Protein AF-A0A8H6LFY2-F1 (afdb_monomer)

Solvent-accessible surface area (backbone atoms only — not comparable to full-atom values): 16048 Å² total; per-residue (Å²): 120,68,64,65,55,50,52,50,51,52,50,51,49,51,50,53,51,51,50,48,70,75,49,69,79,68,88,45,98,42,80,55,72,47,61,61,49,59,48,49,43,55,50,27,55,77,67,70,49,54,71,64,60,33,50,53,53,33,57,75,71,44,78,72,51,76,32,44,60,82,77,53,44,46,66,46,28,55,54,36,48,53,33,46,51,55,41,50,56,47,62,64,40,67,70,77,55,36,52,65,42,52,73,79,35,45,68,59,42,44,51,53,53,58,73,48,41,51,37,58,38,26,37,51,39,18,53,39,28,50,50,47,43,52,48,62,73,71,56,76,60,76,94,50,41,70,56,36,54,49,22,41,28,52,42,23,52,44,43,42,52,46,21,53,55,61,65,65,52,80,79,81,56,96,74,45,69,66,52,54,45,54,49,47,40,26,54,53,36,46,72,29,38,48,79,44,78,61,84,97,46,79,38,45,44,48,42,38,65,59,40,19,51,40,30,40,51,45,16,52,52,46,52,53,49,51,51,52,47,51,56,54,50,53,54,51,51,52,55,50,51,51,50,51,51,52,53,51,62,70,63,61,74,73,80,82,78,80,76,86,74,83,91,77,82,86,80,80,87,80,82,81,77,88,78,87,74,84,86,90,84,132

pLDDT: mean 73.64, std 17.83, range [37.06, 95.44]

Organism: NCBI:txid100902

Secondary structure (DSSP, 8-state):
-HHHHHHHHHHHHHHHHHHHHHSPPP--S-EEE-THHHHHHHHHHHTT--HHHHHHHHHHT-S--EEE----HHHHHHHHHHHHHHHHHHHT-GGGG-HHHHHH-HHHHHHHHHHTTHHHHHHHHHHHHHHHHHHHHH---HHHHHHHHHHHHHHHHHHHHHHHHHHHS--S-S--HHHHHHHHHHHHHHHTEEEEEETTEEEEEE-HHHHHHHHHHHHHHHHHHHHHHHHHHHHHHHHHHHHHHHHHHHHS--------PPP-PPPPPPPPPTT-------

Mean predicted aligned error: 16.41 Å

Nearest PDB structures (foldseek):
  6iv1-assembly1_B  TM=2.411E-01  e=4.848E+00  Klebsiella pneumoniae IS53

Foldseek 3Di:
DVVVVVVVVVVVVVLVVVCCVLDPDDADDDWDWDCVLVVLLVVCVVVVHDPVVNVVVSVVVPDTDGDRDPDALQSLLVVLLVLLVLLLVLLLPVLQLPPVCCVPPLVVNLVSLVVSCNLVSLLSNLSSLVVLVVNVVVDDDPVCVVVRQVSQQSSQVSLLVSLVSLCPRDRPDDDDPLNVLSNVLSVQSPVQWDWDDDDPDIRTGGPSPSNSVSSNVSSVSSVVSSVVSVVVVVVVVVVVVVVVVVVVVVVPDDDPDPDDDDDDDDDDDDDDDDPPDDDDDD

Sequence (282 aa):
MALDTQSKVCLDIAVDHRIRLLFKPVSANSTEHSNHVSRIKSRGLSLKRSYHEIGVTAKLAGPEISRNSTKYLPDYQVLYSDALLNLLQASAEPMLFDSRLVEKSPGVFYETLLSSCLSAKCNDASLILRQMSRLQRRGWPDSVAWKNEAAIRDAAVSTLQFAENVLRIPEKSNDAQLVKAIRHCARSCQEHVVTGRSGRRPEYELDLRGTRDEFLKLATKIEALLLDFLLRNEKKALRQEDLLSSMMGKMNLGPAAVSKTPVSPLPAPAEKPRWWRRGRRS

Structure (mmCIF, N/CA/C/O backbone):
data_AF-A0A8H6LFY2-F1
#
_entry.id   AF-A0A8H6LFY2-F1
#
loop_
_atom_site.group_PDB
_atom_site.id
_atom_site.type_symbol
_atom_site.label_atom_id
_atom_site.label_alt_id
_atom_site.label_comp_id
_atom_site.label_asym_id
_atom_site.label_entity_id
_atom_site.label_seq_id
_atom_site.pdbx_PDB_ins_code
_atom_site.Cartn_x
_atom_site.Cartn_y
_atom_site.Cartn_z
_atom_site.occupancy
_atom_site.B_iso_or_equiv
_atom_site.auth_seq_id
_atom_site.auth_comp_id
_atom_site.auth_asym_id
_atom_site.auth_atom_id
_atom_site.pdbx_PDB_model_num
ATOM 1 N N . MET A 1 1 ? -3.055 -29.630 -9.056 1.00 44.22 1 MET A N 1
ATOM 2 C CA . MET A 1 1 ? -2.137 -28.596 -9.596 1.00 44.22 1 MET A CA 1
ATOM 3 C C . MET A 1 1 ? -2.804 -27.557 -10.515 1.00 44.22 1 MET A C 1
ATOM 5 O O . MET A 1 1 ? -2.318 -26.436 -10.552 1.00 44.22 1 MET A O 1
ATOM 9 N N . ALA A 1 2 ? -3.913 -27.857 -11.212 1.00 41.78 2 ALA A N 1
ATOM 10 C CA . ALA A 1 2 ? -4.588 -26.897 -12.108 1.00 41.78 2 ALA A CA 1
ATOM 11 C C . ALA A 1 2 ? -5.421 -25.797 -11.402 1.00 41.78 2 ALA A C 1
ATOM 13 O O . ALA A 1 2 ? -5.533 -24.687 -11.915 1.00 41.78 2 ALA A O 1
ATOM 14 N N . LEU A 1 3 ? -5.977 -26.085 -10.216 1.00 41.19 3 LEU A N 1
ATOM 15 C CA . LEU A 1 3 ? -6.763 -25.121 -9.430 1.00 41.19 3 LEU A CA 1
ATOM 16 C C . LEU A 1 3 ? -5.922 -23.919 -8.983 1.00 41.19 3 LEU A C 1
ATOM 18 O O . LEU A 1 3 ? -6.339 -22.784 -9.157 1.00 41.19 3 LEU A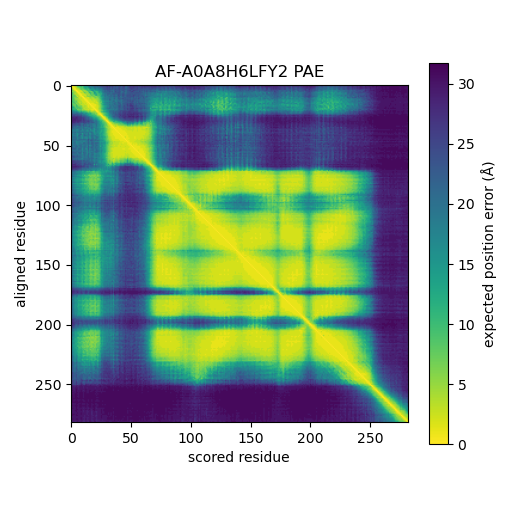 O 1
ATOM 22 N N . ASP A 1 4 ? -4.702 -24.159 -8.504 1.00 50.50 4 ASP A N 1
ATOM 23 C CA . ASP A 1 4 ? -3.811 -23.109 -7.995 1.00 50.50 4 ASP A CA 1
ATOM 24 C C . ASP A 1 4 ? -3.342 -22.143 -9.102 1.00 50.50 4 ASP A C 1
ATOM 26 O O . ASP A 1 4 ? -3.265 -20.926 -8.929 1.00 50.50 4 ASP A O 1
ATOM 30 N N . THR A 1 5 ? -3.132 -22.671 -10.312 1.00 49.34 5 THR A N 1
ATOM 31 C CA . THR A 1 5 ? -2.809 -21.858 -11.493 1.00 49.34 5 THR A CA 1
ATOM 32 C C . THR A 1 5 ? -4.003 -21.031 -11.961 1.00 49.34 5 THR A C 1
ATOM 34 O O . THR A 1 5 ? -3.824 -19.881 -12.357 1.00 49.34 5 THR A O 1
ATOM 37 N N . GLN A 1 6 ? -5.218 -21.577 -11.895 1.00 40.66 6 GLN A N 1
ATOM 38 C CA . GLN A 1 6 ? -6.436 -20.856 -12.261 1.00 40.66 6 GLN A CA 1
ATOM 39 C C . GLN A 1 6 ? -6.748 -19.729 -11.266 1.00 40.66 6 GLN A C 1
ATOM 41 O O . GLN A 1 6 ? -7.003 -18.604 -11.694 1.00 40.66 6 GLN A O 1
ATOM 46 N N . SER A 1 7 ? -6.612 -19.986 -9.962 1.00 47.19 7 SER A N 1
ATOM 47 C CA . SER A 1 7 ? -6.740 -18.979 -8.899 1.00 47.19 7 SER A CA 1
ATOM 48 C C . SER A 1 7 ? -5.753 -17.829 -9.082 1.00 47.19 7 SER A C 1
ATOM 50 O O . SER A 1 7 ? -6.128 -16.659 -9.010 1.00 47.19 7 SER A O 1
ATOM 52 N N . LYS A 1 8 ? -4.493 -18.153 -9.394 1.00 49.31 8 LYS A N 1
ATOM 53 C CA . LYS A 1 8 ? -3.437 -17.163 -9.628 1.00 49.31 8 LYS A CA 1
ATOM 54 C C . LYS A 1 8 ? -3.707 -16.301 -10.861 1.00 49.31 8 LYS A C 1
ATOM 56 O O . LYS A 1 8 ? -3.536 -15.088 -10.800 1.00 49.31 8 LYS A O 1
ATOM 61 N N . VAL A 1 9 ? -4.192 -16.903 -11.949 1.00 47.22 9 VAL A N 1
ATOM 62 C CA . VAL A 1 9 ? -4.580 -16.177 -13.170 1.00 47.22 9 VAL A CA 1
ATOM 63 C C . VAL A 1 9 ? -5.769 -15.250 -12.909 1.00 47.22 9 VAL A C 1
ATOM 65 O O . VAL A 1 9 ? -5.738 -14.101 -13.340 1.00 47.22 9 VAL A O 1
ATOM 68 N N . CYS A 1 10 ? -6.790 -15.699 -12.176 1.00 41.56 10 CYS A N 1
ATOM 69 C CA . CYS A 1 10 ? -7.930 -14.857 -11.804 1.00 41.56 10 CYS A CA 1
ATOM 70 C C . CYS A 1 10 ? -7.516 -13.689 -10.897 1.00 41.56 10 CYS A C 1
ATOM 72 O O . CYS A 1 10 ? -7.969 -12.564 -11.107 1.00 41.56 10 CYS A O 1
ATOM 74 N N . LEU A 1 11 ? -6.612 -13.930 -9.942 1.00 49.94 11 LEU A N 1
ATOM 75 C CA . LEU A 1 11 ? -6.050 -12.889 -9.082 1.00 49.94 11 LEU A CA 1
ATOM 76 C C . LEU A 1 11 ? -5.248 -11.868 -9.897 1.00 49.94 11 LEU A C 1
ATOM 78 O O . LEU A 1 11 ? -5.421 -10.668 -9.710 1.00 49.94 11 LEU A O 1
ATOM 82 N N . ASP A 1 12 ? -4.411 -12.323 -10.831 1.00 48.44 12 ASP A N 1
ATOM 83 C CA . ASP A 1 12 ? -3.652 -11.444 -11.724 1.00 48.44 12 ASP A CA 1
ATOM 84 C C . ASP A 1 12 ? -4.573 -10.609 -12.631 1.00 48.44 12 ASP A C 1
ATOM 86 O O . ASP A 1 12 ? -4.293 -9.433 -12.857 1.00 48.44 12 ASP A O 1
ATOM 90 N N . ILE A 1 13 ? -5.695 -11.168 -13.101 1.00 48.28 13 ILE A N 1
ATOM 91 C CA . ILE A 1 13 ? -6.707 -10.438 -13.884 1.00 48.28 13 ILE A CA 1
ATOM 92 C C . ILE A 1 13 ? -7.419 -9.387 -13.024 1.00 48.28 13 ILE A C 1
ATOM 94 O O . ILE A 1 13 ? -7.573 -8.248 -13.465 1.00 48.28 13 ILE A O 1
ATOM 98 N N . ALA A 1 14 ? -7.839 -9.740 -11.805 1.00 50.25 14 ALA A N 1
ATOM 99 C CA . ALA A 1 14 ? -8.485 -8.809 -10.877 1.00 50.25 14 ALA A CA 1
ATOM 100 C C . ALA A 1 14 ? -7.540 -7.662 -10.488 1.00 50.25 14 ALA A C 1
ATOM 102 O O . ALA A 1 14 ? -7.933 -6.494 -10.476 1.00 50.25 14 ALA A O 1
ATOM 103 N N . VAL A 1 15 ? -6.270 -7.992 -10.256 1.00 58.69 15 VAL A N 1
ATOM 104 C CA . VAL A 1 15 ? -5.178 -7.041 -10.041 1.00 58.69 15 VAL A CA 1
ATOM 105 C C . VAL A 1 15 ? -5.014 -6.122 -11.249 1.00 58.69 15 VAL A C 1
ATOM 107 O O . VAL A 1 15 ? -5.021 -4.907 -11.085 1.00 58.69 15 VAL A O 1
ATOM 110 N N . ASP A 1 16 ? -4.933 -6.664 -12.464 1.00 55.62 16 ASP A N 1
ATOM 111 C CA . ASP A 1 16 ? -4.807 -5.864 -13.684 1.00 55.62 16 ASP A CA 1
ATOM 112 C C . ASP A 1 16 ? -6.022 -4.947 -13.902 1.00 55.62 16 ASP A C 1
ATOM 114 O O . ASP A 1 16 ? -5.857 -3.803 -14.327 1.00 55.62 16 ASP A O 1
ATOM 118 N N . HIS A 1 17 ? -7.239 -5.407 -13.598 1.00 56.94 17 HIS A N 1
ATOM 119 C CA . HIS A 1 17 ? -8.448 -4.581 -13.657 1.00 56.94 17 HIS A CA 1
ATOM 120 C C . HIS A 1 17 ? -8.423 -3.450 -12.633 1.00 56.94 17 HIS A C 1
ATOM 122 O O . HIS A 1 17 ? -8.703 -2.306 -12.987 1.00 56.94 17 HIS A O 1
ATOM 128 N N . ARG A 1 18 ? -8.046 -3.739 -11.385 1.00 62.97 18 ARG A N 1
ATOM 129 C CA . ARG A 1 18 ? -7.956 -2.718 -10.337 1.00 62.97 18 ARG A CA 1
ATOM 130 C C . ARG A 1 18 ? -6.878 -1.686 -10.649 1.00 62.97 18 ARG A C 1
ATOM 132 O O . ARG A 1 18 ? -7.120 -0.498 -10.512 1.00 62.97 18 ARG A O 1
ATOM 139 N N . ILE A 1 19 ? -5.746 -2.116 -11.189 1.00 61.72 19 ILE A N 1
ATOM 140 C CA . ILE A 1 19 ? -4.679 -1.237 -11.684 1.00 61.72 19 ILE A CA 1
ATOM 141 C C . ILE A 1 19 ? -5.183 -0.353 -12.829 1.00 61.72 19 ILE A C 1
ATOM 143 O O . ILE A 1 19 ? -4.894 0.836 -12.857 1.00 61.72 19 ILE A O 1
ATOM 147 N N . ARG A 1 20 ? -5.993 -0.876 -13.754 1.00 58.72 20 ARG A N 1
ATOM 148 C CA . ARG A 1 20 ? -6.608 -0.048 -14.808 1.00 58.72 20 ARG A CA 1
ATOM 149 C C . ARG A 1 20 ? -7.608 0.971 -14.261 1.00 58.72 20 ARG A C 1
ATOM 151 O O . ARG A 1 20 ? -7.685 2.067 -14.805 1.00 58.72 20 ARG A O 1
ATOM 158 N N . LEU A 1 21 ? -8.362 0.615 -13.220 1.00 60.22 21 LEU A N 1
ATOM 159 C CA . LEU A 1 21 ? -9.293 1.530 -12.552 1.00 60.22 21 LEU A CA 1
ATOM 160 C C . LEU A 1 21 ? -8.555 2.631 -11.781 1.00 60.22 21 LEU A C 1
ATOM 162 O O . LEU A 1 21 ? -8.951 3.790 -11.857 1.00 60.22 21 LEU A O 1
ATOM 166 N N . LEU A 1 22 ? -7.471 2.275 -11.089 1.00 58.72 22 LEU A N 1
ATOM 167 C CA . LEU A 1 22 ? -6.631 3.216 -10.347 1.00 58.72 22 LEU A CA 1
ATOM 168 C C . LEU A 1 22 ? -5.834 4.135 -11.282 1.00 58.72 22 LEU A C 1
ATOM 170 O O . LEU A 1 22 ? -5.635 5.305 -10.975 1.00 58.72 22 LEU A O 1
ATOM 174 N N . PHE A 1 23 ? -5.401 3.633 -12.441 1.00 60.34 23 PHE A N 1
ATOM 175 C CA . PHE A 1 23 ? -4.481 4.341 -13.330 1.00 60.34 23 PHE A CA 1
ATOM 176 C C . PHE A 1 23 ? -5.104 4.549 -14.709 1.00 60.34 23 PHE A C 1
ATOM 178 O O . PHE A 1 23 ? -4.772 3.833 -15.665 1.00 60.34 23 PHE A O 1
ATOM 185 N N . LYS A 1 24 ? -5.975 5.563 -14.827 1.00 49.75 24 LYS A N 1
ATOM 186 C CA . LYS A 1 24 ? -6.483 6.032 -16.128 1.00 49.75 24 LYS A CA 1
ATOM 187 C C . LYS A 1 24 ? -5.304 6.226 -17.103 1.00 49.75 24 LYS A C 1
ATOM 189 O O . LYS A 1 24 ? -4.264 6.752 -16.703 1.00 49.75 24 LYS A O 1
ATOM 194 N N . PRO A 1 25 ? -5.397 5.754 -18.356 1.00 43.03 25 PRO A N 1
ATOM 195 C CA . PRO A 1 25 ? -4.330 5.955 -19.327 1.00 43.03 25 PRO A CA 1
ATOM 196 C C . PRO A 1 25 ? -4.231 7.442 -19.685 1.00 43.03 25 PRO A C 1
ATOM 198 O O . PRO A 1 25 ? -5.212 8.041 -20.118 1.00 43.03 25 PRO A O 1
ATOM 201 N N . VAL A 1 26 ? -3.045 8.026 -19.509 1.00 42.22 26 VAL A N 1
ATOM 202 C CA . VAL A 1 26 ? -2.693 9.316 -20.113 1.00 42.22 26 VAL A CA 1
ATOM 203 C C . VAL A 1 26 ? -2.317 9.039 -21.567 1.00 42.22 26 VAL A C 1
ATOM 205 O O . VAL A 1 26 ? -1.529 8.138 -21.854 1.00 42.22 26 VAL A O 1
ATOM 208 N N . SER A 1 27 ? -2.935 9.765 -22.493 1.00 37.97 27 SER A N 1
ATOM 209 C CA . SER A 1 27 ? -2.756 9.589 -23.932 1.00 37.97 27 SER A CA 1
ATOM 210 C C . SER A 1 27 ? -1.353 10.016 -24.374 1.00 37.97 27 SER A C 1
ATOM 212 O O . SER A 1 27 ? -1.076 11.210 -24.463 1.00 37.97 27 SER A O 1
ATOM 214 N N . ALA A 1 28 ? -0.488 9.055 -24.701 1.00 43.81 28 ALA A N 1
ATOM 215 C CA . ALA A 1 28 ? 0.748 9.304 -25.442 1.00 43.81 28 ALA A CA 1
ATOM 216 C C . ALA A 1 28 ? 0.952 8.248 -26.543 1.00 43.81 28 ALA A C 1
ATOM 218 O O . ALA A 1 28 ? 0.680 7.061 -26.355 1.00 43.81 28 ALA A O 1
ATOM 219 N N . ASN A 1 29 ? 1.386 8.730 -27.708 1.00 40.06 29 ASN A N 1
ATOM 220 C CA . ASN A 1 29 ? 1.287 8.108 -29.031 1.00 40.06 29 ASN A CA 1
ATOM 221 C C . ASN A 1 29 ? 2.264 6.936 -29.267 1.00 40.06 29 ASN A C 1
ATOM 223 O O . ASN A 1 29 ? 3.227 7.074 -30.017 1.00 40.06 29 ASN A O 1
ATOM 227 N N . SER A 1 30 ? 2.012 5.766 -28.679 1.00 46.56 30 SER A N 1
ATOM 228 C CA . SER A 1 30 ? 2.572 4.501 -29.182 1.00 46.56 30 SER A CA 1
ATOM 229 C C . SER A 1 30 ? 1.569 3.362 -28.997 1.00 46.56 30 SER A C 1
ATOM 231 O O . SER A 1 30 ? 1.030 3.148 -27.909 1.00 46.56 30 SER A O 1
ATOM 233 N N . THR A 1 31 ? 1.271 2.674 -30.098 1.00 43.19 31 THR A N 1
ATOM 234 C CA . THR A 1 31 ? 0.142 1.750 -30.227 1.00 43.19 31 THR A CA 1
ATOM 235 C C . THR A 1 31 ? 0.617 0.300 -30.081 1.00 43.19 31 THR A C 1
ATOM 237 O O . THR A 1 31 ? 1.095 -0.287 -31.045 1.00 43.19 31 THR A O 1
ATOM 240 N N . GLU A 1 32 ? 0.497 -0.306 -28.894 1.00 43.38 32 GLU A N 1
ATOM 241 C CA . GLU A 1 32 ? 0.608 -1.773 -28.738 1.00 43.38 32 GLU A CA 1
ATOM 242 C C . GLU A 1 32 ? -0.804 -2.377 -28.611 1.00 43.38 32 GLU A C 1
ATOM 244 O O . GLU A 1 32 ? -1.613 -1.966 -27.771 1.00 43.38 32 GLU A O 1
ATOM 249 N N . HIS A 1 33 ? -1.119 -3.373 -29.442 1.00 50.12 33 HIS A N 1
ATOM 250 C CA . HIS A 1 33 ? -2.414 -4.058 -29.423 1.00 50.12 33 HIS A CA 1
ATOM 251 C C . HIS A 1 33 ? -2.539 -5.008 -28.216 1.00 50.12 33 HIS A C 1
ATOM 253 O O . HIS A 1 33 ? -1.616 -5.736 -27.849 1.00 50.12 33 HIS A O 1
ATOM 259 N N . SER A 1 34 ? -3.704 -5.014 -27.561 1.00 58.69 34 SER A N 1
ATOM 260 C CA . SER A 1 34 ? -3.984 -5.918 -26.440 1.00 58.69 34 SER A CA 1
ATOM 261 C C . SER A 1 34 ? -4.218 -7.362 -26.912 1.00 58.69 34 SER A C 1
ATOM 263 O O . SER A 1 34 ? -5.326 -7.704 -27.320 1.00 58.69 34 SER A O 1
ATOM 265 N N . ASN A 1 35 ? -3.244 -8.255 -26.708 1.00 70.56 35 ASN A N 1
ATOM 266 C CA . ASN A 1 35 ? -3.305 -9.678 -27.106 1.00 70.56 35 ASN A CA 1
ATOM 267 C C . ASN A 1 35 ? -4.312 -10.556 -26.323 1.00 70.56 35 ASN A C 1
ATOM 269 O O . ASN A 1 35 ? -4.254 -11.785 -26.382 1.00 70.56 35 ASN A O 1
ATOM 273 N N . HIS A 1 36 ? -5.215 -9.977 -25.530 1.00 68.94 36 HIS A N 1
ATOM 274 C CA . HIS A 1 36 ? -6.146 -10.725 -24.677 1.00 68.94 36 HIS A CA 1
ATOM 275 C C . HIS A 1 36 ? -7.132 -11.607 -25.462 1.00 68.94 36 HIS A C 1
ATOM 277 O O . HIS A 1 36 ? -7.342 -12.756 -25.078 1.00 68.94 36 HIS A O 1
ATOM 283 N N . VAL A 1 37 ? -7.660 -11.128 -26.593 1.00 80.12 37 VAL A N 1
ATOM 284 C CA . VAL A 1 37 ? -8.528 -11.912 -27.488 1.00 80.12 37 VAL A CA 1
ATOM 285 C C . VAL A 1 37 ? -7.752 -13.089 -28.078 1.00 80.12 37 VAL A C 1
ATOM 287 O O . VAL A 1 37 ? -8.222 -14.227 -28.054 1.00 80.12 37 VAL A O 1
ATOM 290 N N . SER A 1 38 ? -6.521 -12.843 -28.524 1.00 78.94 38 SER A N 1
ATOM 291 C CA . SER A 1 38 ? -5.610 -13.881 -29.016 1.00 78.94 38 SER A CA 1
ATOM 292 C C . SER A 1 38 ? -5.281 -14.933 -27.943 1.00 78.94 38 SER A C 1
ATOM 294 O O . SER A 1 38 ? -5.294 -16.135 -28.221 1.00 78.94 38 SER A O 1
ATOM 296 N N . ARG A 1 39 ? -5.096 -14.521 -26.681 1.00 80.50 39 ARG A N 1
ATOM 297 C CA . ARG A 1 39 ? -4.903 -15.437 -25.541 1.00 80.50 39 ARG A CA 1
ATOM 298 C C . ARG A 1 39 ? -6.154 -16.252 -25.217 1.00 80.50 39 ARG A C 1
ATOM 300 O O . ARG A 1 39 ? -6.023 -17.439 -24.933 1.00 80.50 39 ARG A O 1
ATOM 307 N N . ILE A 1 40 ? -7.346 -15.657 -25.276 1.00 79.88 40 ILE A N 1
ATOM 308 C CA . ILE A 1 40 ? -8.625 -16.362 -25.074 1.00 79.88 40 ILE A CA 1
ATOM 309 C C . ILE A 1 40 ? -8.814 -17.430 -26.154 1.00 79.88 40 ILE A C 1
ATOM 311 O O . ILE A 1 40 ? -9.136 -18.573 -25.832 1.00 79.88 40 ILE A O 1
ATOM 315 N N . LYS A 1 41 ? -8.529 -17.092 -27.417 1.00 84.12 41 LYS A N 1
ATOM 316 C CA . LYS A 1 41 ? -8.594 -18.037 -28.539 1.00 84.12 41 LYS A CA 1
ATOM 317 C C . LYS A 1 41 ? -7.610 -19.193 -28.370 1.00 84.12 41 LYS A C 1
ATOM 319 O O . LYS A 1 41 ? -8.017 -20.351 -28.390 1.00 84.12 41 LYS A O 1
ATOM 324 N N . SER A 1 42 ? -6.336 -18.885 -28.121 1.00 83.25 42 SER A N 1
ATOM 325 C CA . SER A 1 42 ? -5.289 -19.891 -27.893 1.00 83.25 42 SER A CA 1
ATOM 326 C C . SER A 1 42 ? -5.610 -20.797 -26.696 1.00 83.25 42 SER A C 1
ATOM 328 O O . SER A 1 42 ? -5.479 -22.021 -26.777 1.00 83.25 42 SER A O 1
ATOM 330 N N . ARG A 1 43 ? -6.122 -20.224 -25.599 1.00 83.25 43 ARG A N 1
ATOM 331 C CA . ARG A 1 43 ? -6.515 -20.998 -24.418 1.00 83.25 43 ARG A CA 1
ATOM 332 C C . ARG A 1 43 ? -7.722 -21.887 -24.699 1.00 83.25 43 ARG A C 1
ATOM 334 O O . ARG A 1 43 ? -7.707 -23.045 -24.293 1.00 83.25 43 ARG A O 1
ATOM 341 N N . GLY A 1 44 ? -8.722 -21.386 -25.417 1.00 85.31 44 GLY A N 1
ATOM 342 C CA . GLY A 1 44 ? -9.878 -22.165 -25.847 1.00 85.31 44 GLY A CA 1
ATOM 343 C C . GLY A 1 44 ? -9.488 -23.386 -26.682 1.00 85.31 44 GLY A C 1
ATOM 344 O O . GLY A 1 44 ? -9.958 -24.488 -26.403 1.00 85.31 44 GLY A O 1
ATOM 345 N N . LEU A 1 45 ? -8.546 -23.213 -27.617 1.00 88.94 45 LEU A N 1
ATOM 346 C CA . LEU A 1 45 ? -7.983 -24.309 -28.413 1.00 88.94 45 LEU A CA 1
ATOM 347 C C . LEU A 1 45 ? -7.246 -25.328 -27.534 1.00 88.94 45 LEU A C 1
ATOM 349 O O . LEU A 1 45 ? -7.480 -26.528 -27.655 1.00 88.94 45 LEU A O 1
ATOM 353 N N . SER A 1 46 ? -6.417 -24.865 -26.590 1.00 90.31 46 SER A N 1
ATOM 354 C CA . SER A 1 46 ? -5.708 -25.761 -25.659 1.00 90.31 46 SER A CA 1
ATOM 355 C C . SER A 1 46 ? -6.653 -26.567 -24.759 1.00 90.31 46 SER A C 1
ATOM 357 O O . SER A 1 46 ? -6.327 -27.675 -24.344 1.00 90.31 46 SER A O 1
ATOM 359 N N . LEU A 1 47 ? -7.842 -26.023 -24.483 1.00 88.31 47 LEU A N 1
ATOM 360 C CA . LEU A 1 47 ? -8.897 -26.667 -23.703 1.00 88.31 47 LEU A CA 1
ATOM 361 C C . LEU A 1 47 ? -9.845 -27.511 -24.570 1.00 88.31 47 LEU A C 1
ATOM 363 O O . LEU A 1 47 ? -10.869 -27.963 -24.061 1.00 88.31 47 LEU A O 1
ATOM 367 N N . LYS A 1 48 ? -9.523 -27.709 -25.858 1.00 91.12 48 LYS A N 1
ATOM 368 C CA . LYS A 1 48 ? -10.330 -28.450 -26.841 1.00 91.12 48 LYS A CA 1
ATOM 369 C C . LYS A 1 48 ? -11.788 -27.971 -26.910 1.00 91.12 48 LYS A C 1
ATOM 371 O O . LYS A 1 48 ? -12.697 -28.766 -27.134 1.00 91.12 48 LYS A O 1
ATOM 376 N N . ARG A 1 49 ? -12.019 -26.672 -26.690 1.00 87.31 49 ARG A N 1
ATOM 377 C CA . ARG A 1 49 ? -13.349 -26.066 -26.817 1.00 87.31 49 ARG A CA 1
ATOM 378 C C . ARG A 1 49 ? -13.735 -25.940 -28.279 1.00 87.31 49 ARG A C 1
ATOM 380 O O . ARG A 1 49 ? -12.872 -25.832 -29.152 1.00 87.31 49 ARG A O 1
ATOM 387 N N . SER A 1 50 ? -15.037 -25.951 -28.541 1.00 91.56 50 SER A N 1
ATOM 388 C CA . SER A 1 50 ? -15.529 -25.790 -29.905 1.00 91.56 50 SER A CA 1
ATOM 389 C C . SER A 1 50 ? -15.177 -24.397 -30.434 1.00 91.56 50 SER A C 1
ATOM 391 O O . SER A 1 50 ? -15.180 -23.412 -29.692 1.00 91.56 50 SER A O 1
ATOM 393 N N . TYR A 1 51 ? -14.919 -24.284 -31.738 1.00 88.81 51 TYR A N 1
ATOM 394 C CA . TYR A 1 51 ? -14.682 -22.982 -32.373 1.00 88.81 51 TYR A CA 1
ATOM 395 C C . TYR A 1 51 ? -15.822 -21.987 -32.115 1.00 88.81 51 TYR A C 1
ATOM 397 O O . TYR A 1 51 ? -15.575 -20.787 -31.996 1.00 88.81 51 TYR A O 1
ATOM 405 N N . HIS A 1 52 ? -17.052 -22.490 -31.974 1.00 87.69 52 HIS A N 1
ATOM 406 C CA . HIS A 1 52 ? -18.219 -21.682 -31.652 1.00 87.69 52 HIS A CA 1
ATOM 407 C C . HIS A 1 52 ? -18.128 -21.065 -30.247 1.00 87.69 52 HIS A C 1
ATOM 409 O O . HIS A 1 52 ? -18.206 -19.845 -30.118 1.00 87.69 52 HIS A O 1
ATOM 415 N N . GLU A 1 53 ? -17.866 -21.865 -29.208 1.00 83.44 53 GLU A N 1
ATOM 416 C CA . GLU A 1 53 ? -17.684 -21.368 -27.833 1.00 83.44 53 GLU A CA 1
ATOM 417 C C . GLU A 1 53 ? -16.511 -20.389 -27.728 1.00 83.44 53 GLU A C 1
ATOM 419 O O . GLU A 1 53 ? -16.612 -19.353 -27.068 1.00 83.44 53 GLU A O 1
ATOM 424 N N . ILE A 1 54 ? -15.401 -20.686 -28.410 1.00 87.50 54 ILE A N 1
ATOM 425 C CA . ILE A 1 54 ? -14.231 -19.803 -28.458 1.00 87.50 54 ILE A CA 1
ATOM 426 C C . ILE A 1 54 ? -14.606 -18.463 -29.096 1.00 87.50 54 ILE A C 1
ATOM 428 O O . ILE A 1 54 ? -14.237 -17.407 -28.579 1.00 87.50 54 ILE A O 1
ATOM 432 N N . GLY A 1 55 ? -15.359 -18.497 -30.198 1.00 83.69 55 GLY A N 1
ATOM 433 C CA . GLY A 1 55 ? -15.825 -17.309 -30.907 1.00 83.69 55 GLY A CA 1
ATOM 434 C C . GLY A 1 55 ? -16.774 -16.451 -30.074 1.00 83.69 55 GLY A C 1
ATOM 435 O O . GLY A 1 55 ? -16.604 -15.234 -30.024 1.00 83.69 55 GLY A O 1
ATOM 436 N N . VAL A 1 56 ? -17.732 -17.071 -29.381 1.00 85.06 56 VAL A N 1
ATOM 437 C CA . VAL A 1 56 ? -18.662 -16.372 -28.478 1.00 85.06 56 VAL A CA 1
ATOM 438 C C . VAL A 1 56 ? -17.901 -15.742 -27.313 1.00 85.06 56 VAL A C 1
ATOM 440 O O . VAL A 1 56 ? -18.054 -14.553 -27.054 1.00 85.06 56 VAL A O 1
ATOM 443 N N . THR A 1 57 ? -17.008 -16.493 -26.669 1.00 77.94 57 THR A N 1
ATOM 444 C CA . THR A 1 57 ? -16.215 -16.002 -25.530 1.00 77.94 57 THR A CA 1
ATOM 445 C C . THR A 1 57 ? -15.289 -14.853 -25.934 1.00 77.94 57 THR A C 1
ATOM 447 O O . THR A 1 57 ? -15.171 -13.863 -25.216 1.00 77.94 57 THR A O 1
ATOM 450 N N . ALA A 1 58 ? -14.661 -14.943 -27.110 1.00 80.06 58 ALA A N 1
ATOM 451 C CA . ALA A 1 58 ? -13.835 -13.871 -27.659 1.00 80.06 58 ALA A CA 1
ATOM 452 C C . ALA A 1 58 ? -14.655 -12.613 -27.991 1.00 80.06 58 ALA A C 1
ATOM 454 O O . ALA A 1 58 ? -14.178 -11.509 -27.751 1.00 80.06 58 ALA A O 1
ATOM 455 N N . LYS A 1 59 ? -15.885 -12.762 -28.504 1.00 82.38 59 LYS A N 1
ATOM 456 C CA . LYS A 1 59 ? -16.796 -11.630 -28.750 1.00 82.38 59 LYS A CA 1
ATOM 457 C C . LYS A 1 59 ? -17.258 -10.972 -27.450 1.00 82.38 59 LYS A C 1
ATOM 459 O O . LYS A 1 59 ? -17.279 -9.748 -27.374 1.00 82.38 59 LYS A O 1
ATOM 464 N N . LEU A 1 60 ? -17.577 -11.767 -26.427 1.00 78.44 60 LEU A N 1
ATOM 465 C CA . LEU A 1 60 ? -17.961 -11.268 -25.102 1.00 78.44 60 LEU A CA 1
ATOM 466 C C . LEU A 1 60 ? -16.812 -10.540 -24.391 1.00 78.44 60 LEU A C 1
ATOM 468 O O . LEU A 1 60 ? -17.061 -9.639 -23.597 1.00 78.44 60 LEU A O 1
ATOM 472 N N . ALA A 1 61 ? -15.559 -10.888 -24.698 1.00 70.25 61 ALA A N 1
ATOM 473 C CA . ALA A 1 61 ? -14.379 -10.195 -24.183 1.00 70.25 61 ALA A CA 1
ATOM 474 C C . ALA A 1 61 ? -14.164 -8.791 -24.786 1.00 70.25 61 ALA A C 1
ATOM 476 O O . ALA A 1 61 ? -13.353 -8.028 -24.262 1.00 70.25 61 ALA A O 1
ATOM 477 N N . GLY A 1 62 ? -14.902 -8.441 -25.845 1.00 69.69 62 GLY A N 1
ATOM 478 C CA . GLY A 1 62 ? -14.801 -7.159 -26.536 1.00 69.69 62 GLY A CA 1
ATOM 479 C C . GLY A 1 62 ? -13.684 -7.101 -27.589 1.00 69.69 62 GLY A C 1
ATOM 480 O O . GLY A 1 62 ? -12.892 -8.036 -27.733 1.00 69.69 62 GLY A O 1
ATOM 481 N N . PRO A 1 63 ? -13.634 -6.015 -28.384 1.00 69.06 63 PRO A N 1
ATOM 482 C CA . PRO A 1 63 ? -12.620 -5.835 -29.419 1.00 69.06 63 PRO A CA 1
ATOM 483 C C . PRO A 1 63 ? -11.215 -5.662 -28.828 1.00 69.06 63 PRO A C 1
ATOM 485 O O . PRO A 1 63 ? -11.037 -5.231 -27.686 1.00 69.06 63 PRO A O 1
ATOM 488 N N . GLU A 1 64 ? -10.189 -5.953 -29.633 1.00 59.53 64 GLU A 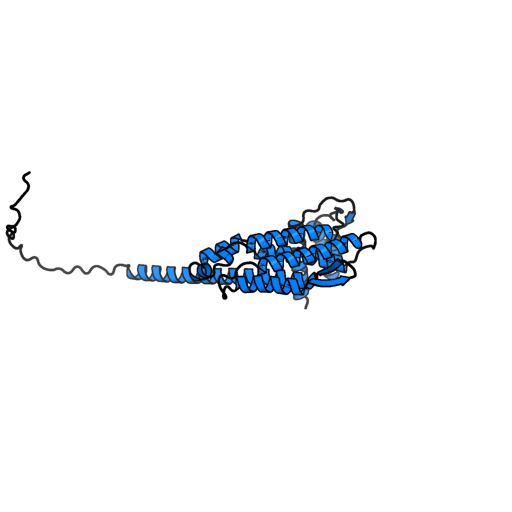N 1
ATOM 489 C CA . GLU A 1 64 ? -8.808 -5.639 -29.272 1.00 59.53 64 GLU A CA 1
ATOM 490 C C . GLU A 1 64 ? -8.652 -4.129 -29.089 1.00 59.53 64 GLU A C 1
ATOM 492 O O . GLU A 1 64 ? -8.702 -3.345 -30.032 1.00 59.53 64 GLU A O 1
ATOM 497 N N . ILE A 1 65 ? -8.492 -3.712 -27.834 1.00 53.28 65 ILE A N 1
ATOM 498 C CA . ILE A 1 65 ? -8.288 -2.308 -27.503 1.00 53.28 65 ILE A CA 1
ATOM 499 C C . ILE A 1 65 ? -6.884 -1.921 -27.981 1.00 53.28 65 ILE A C 1
ATOM 501 O O . ILE A 1 65 ? -5.884 -2.433 -27.466 1.00 53.28 65 ILE A O 1
ATOM 505 N N . SER A 1 66 ? -6.831 -1.023 -28.967 1.00 42.56 66 SER A N 1
ATOM 506 C CA . SER A 1 66 ? -5.644 -0.248 -29.336 1.00 42.56 66 SER A CA 1
ATOM 507 C C . SER A 1 66 ? -5.236 0.611 -28.138 1.00 42.56 66 SER A C 1
ATOM 509 O O . SER A 1 66 ? -6.004 1.469 -27.696 1.00 42.56 66 SER A O 1
ATOM 511 N N . ARG A 1 67 ? -4.069 0.336 -27.547 1.00 48.81 67 ARG A N 1
ATOM 512 C CA . ARG A 1 67 ? -3.576 1.071 -26.377 1.00 48.81 67 ARG A CA 1
ATOM 513 C C . ARG A 1 67 ? -2.513 2.069 -26.805 1.00 48.81 67 ARG A C 1
ATOM 515 O O . ARG A 1 67 ? -1.469 1.655 -27.284 1.00 48.81 67 ARG A O 1
ATOM 522 N N . ASN A 1 68 ? -2.748 3.346 -26.517 1.00 43.97 68 ASN A N 1
ATOM 523 C CA . ASN A 1 68 ? -1.692 4.340 -26.325 1.00 43.97 68 ASN A CA 1
ATOM 524 C C . ASN A 1 68 ? -1.134 4.159 -24.908 1.00 43.97 68 ASN A C 1
ATOM 526 O O . ASN A 1 68 ? -1.813 4.573 -23.970 1.00 43.97 68 ASN A O 1
ATOM 530 N N . SER A 1 69 ? -0.003 3.464 -24.713 1.00 48.00 69 SER A N 1
ATOM 531 C CA . SER A 1 69 ? 0.589 3.280 -23.368 1.00 48.00 69 SER A CA 1
ATOM 532 C C . SER A 1 69 ? 1.896 2.460 -23.383 1.00 48.00 69 SER A C 1
ATOM 534 O O . SER A 1 69 ? 1.933 1.342 -22.860 1.00 48.00 69 SER A O 1
ATOM 536 N N . THR A 1 70 ? 3.022 3.011 -23.833 1.00 52.50 70 THR A N 1
ATOM 537 C CA . THR A 1 70 ? 4.282 2.676 -23.140 1.00 52.50 70 THR A CA 1
ATOM 538 C C . THR A 1 70 ? 4.345 3.519 -21.873 1.00 52.50 70 THR A C 1
ATOM 540 O O . THR A 1 70 ? 4.913 4.604 -21.879 1.00 52.50 70 THR A O 1
ATOM 543 N N . LYS A 1 71 ? 3.699 3.045 -20.797 1.00 59.31 71 LYS A N 1
ATOM 544 C CA . LYS A 1 71 ? 3.937 3.597 -19.459 1.00 59.31 71 LYS A CA 1
ATOM 545 C C . LYS A 1 71 ? 5.335 3.181 -19.028 1.00 59.31 71 LYS A C 1
ATOM 547 O O . LYS A 1 71 ? 5.641 1.984 -19.022 1.00 59.31 71 LYS A O 1
ATOM 552 N N . TYR A 1 72 ? 6.154 4.157 -18.678 1.00 71.31 72 TYR A N 1
ATOM 553 C CA . TYR A 1 72 ? 7.495 3.922 -18.156 1.00 71.31 72 TYR A CA 1
ATOM 554 C C . TYR A 1 72 ? 7.462 3.984 -16.627 1.00 71.31 72 TYR A C 1
ATOM 556 O O . TYR A 1 72 ? 6.455 4.364 -16.028 1.00 71.31 72 TYR A O 1
ATOM 564 N N . LEU A 1 73 ? 8.552 3.589 -15.969 1.00 82.56 73 LEU A N 1
ATOM 565 C CA . LEU A 1 73 ? 8.629 3.636 -14.505 1.00 82.56 73 LEU A CA 1
ATOM 566 C C . LEU A 1 73 ? 8.286 5.004 -13.885 1.00 82.56 73 LEU A C 1
ATOM 568 O O . LEU A 1 73 ? 7.648 4.979 -12.834 1.00 82.56 73 LEU A O 1
ATOM 572 N N . PRO A 1 74 ? 8.613 6.162 -14.499 1.00 83.81 74 PRO A N 1
ATOM 573 C CA . PRO A 1 74 ? 8.237 7.469 -13.958 1.00 83.81 74 PRO A CA 1
ATOM 574 C C . PRO A 1 74 ? 6.737 7.631 -13.695 1.00 83.81 74 PRO A C 1
ATOM 576 O O . PRO A 1 74 ? 6.357 8.134 -12.643 1.00 83.81 74 PRO A O 1
ATOM 579 N N . ASP A 1 75 ? 5.874 7.137 -14.590 1.00 83.50 75 ASP A N 1
ATOM 580 C CA . ASP A 1 75 ? 4.420 7.269 -14.428 1.00 83.50 75 ASP A CA 1
ATOM 581 C C . ASP A 1 75 ? 3.939 6.551 -13.160 1.00 83.50 75 ASP A C 1
ATOM 583 O O . ASP A 1 75 ? 3.088 7.044 -12.425 1.00 83.50 75 ASP A O 1
ATOM 587 N N . TYR A 1 76 ? 4.510 5.376 -12.887 1.00 86.44 76 TYR A N 1
ATOM 588 C CA . TYR A 1 76 ? 4.196 4.594 -11.695 1.00 86.44 76 TYR A CA 1
ATOM 589 C C . TYR A 1 76 ? 4.882 5.130 -10.442 1.00 86.44 76 TYR A C 1
ATOM 591 O O . TYR A 1 76 ? 4.322 4.994 -9.360 1.00 86.44 76 TYR A O 1
ATOM 599 N N . GLN A 1 77 ? 6.058 5.745 -10.567 1.00 90.75 77 GLN A N 1
ATOM 600 C CA . GLN A 1 77 ? 6.741 6.362 -9.434 1.00 90.75 77 GLN A CA 1
ATOM 601 C C . GLN A 1 77 ? 5.919 7.516 -8.858 1.00 90.75 77 GLN A C 1
ATOM 603 O O . GLN A 1 77 ? 5.753 7.562 -7.643 1.00 90.75 77 GLN A O 1
ATOM 608 N N . VAL A 1 78 ? 5.352 8.390 -9.696 1.00 87.81 78 VAL A N 1
ATOM 609 C CA . VAL A 1 78 ? 4.483 9.487 -9.227 1.00 87.81 78 VAL A CA 1
ATOM 610 C C . VAL A 1 78 ? 3.292 8.930 -8.449 1.00 87.81 78 VAL A C 1
ATOM 612 O O . VAL A 1 78 ? 3.052 9.309 -7.306 1.00 87.81 78 VAL A O 1
ATOM 615 N N . LEU A 1 79 ? 2.609 7.941 -9.031 1.00 89.62 79 LEU A N 1
ATOM 616 C CA . LEU A 1 79 ? 1.480 7.265 -8.393 1.00 89.62 79 LEU A CA 1
ATOM 617 C C . LEU A 1 79 ? 1.872 6.605 -7.068 1.00 89.62 79 LEU A C 1
ATOM 619 O O . LEU A 1 79 ? 1.090 6.599 -6.120 1.00 89.62 79 LEU A O 1
ATOM 623 N N . TYR A 1 80 ? 3.069 6.024 -7.005 1.00 92.88 80 TYR A N 1
ATOM 624 C CA . TYR A 1 80 ? 3.577 5.387 -5.800 1.00 92.88 80 TYR A CA 1
ATOM 625 C C . TYR A 1 80 ? 3.847 6.411 -4.697 1.00 92.88 80 TYR A C 1
ATOM 627 O O . TYR A 1 80 ? 3.409 6.210 -3.566 1.00 92.88 80 TYR A O 1
ATOM 635 N N . SER A 1 81 ? 4.507 7.524 -5.018 1.00 91.00 81 SER A N 1
ATOM 636 C CA . SER A 1 81 ? 4.743 8.611 -4.066 1.00 91.00 81 SER A CA 1
ATOM 637 C C . SER A 1 81 ? 3.425 9.193 -3.543 1.00 91.00 81 SER A C 1
ATOM 639 O O . SER A 1 81 ? 3.276 9.359 -2.331 1.00 91.00 81 SER A O 1
ATOM 641 N N . ASP A 1 82 ? 2.430 9.391 -4.411 1.00 88.81 82 ASP A N 1
ATOM 642 C CA . ASP A 1 82 ? 1.084 9.815 -4.003 1.00 88.81 82 ASP A CA 1
ATOM 643 C C . ASP A 1 82 ? 0.410 8.781 -3.093 1.00 88.81 82 ASP A C 1
ATOM 645 O O . ASP A 1 82 ? -0.219 9.133 -2.090 1.00 88.81 82 ASP A O 1
ATOM 649 N N . ALA A 1 83 ? 0.545 7.490 -3.404 1.00 90.00 83 ALA A N 1
ATOM 650 C CA . ALA A 1 83 ? 0.017 6.423 -2.562 1.00 90.00 83 ALA A CA 1
ATOM 651 C C . ALA A 1 83 ? 0.655 6.453 -1.166 1.00 90.00 83 ALA A C 1
ATOM 653 O O . ALA A 1 83 ? -0.072 6.381 -0.178 1.00 90.00 83 ALA A O 1
ATOM 654 N N . LEU A 1 84 ? 1.976 6.631 -1.069 1.00 92.00 84 LEU A N 1
ATOM 655 C CA . LEU A 1 84 ? 2.688 6.739 0.208 1.00 92.00 84 LEU A CA 1
ATOM 656 C C . LEU A 1 84 ? 2.263 7.967 1.018 1.00 92.00 84 LEU A C 1
ATOM 658 O O . LEU A 1 84 ? 2.080 7.854 2.229 1.00 92.00 84 LEU A O 1
ATOM 662 N N . LEU A 1 85 ? 2.062 9.119 0.374 1.00 89.38 85 LEU A N 1
ATOM 663 C CA . LEU A 1 85 ? 1.564 10.328 1.039 1.00 89.38 85 LEU A CA 1
ATOM 664 C C . LEU A 1 85 ? 0.158 10.120 1.603 1.00 89.38 85 LEU A C 1
ATOM 666 O O . LEU A 1 85 ? -0.096 10.430 2.766 1.00 89.38 85 LEU A O 1
ATOM 670 N N . ASN A 1 86 ? -0.739 9.534 0.811 1.00 87.44 86 ASN A N 1
ATOM 671 C CA . ASN A 1 86 ? -2.092 9.195 1.247 1.00 87.44 86 ASN A CA 1
ATOM 672 C C . ASN A 1 86 ? -2.092 8.207 2.421 1.00 87.44 86 ASN A C 1
ATOM 674 O O . ASN A 1 86 ? -2.926 8.304 3.321 1.00 87.44 86 ASN A O 1
ATOM 678 N N . LEU A 1 87 ? -1.178 7.236 2.395 1.00 88.12 87 LEU A N 1
ATOM 679 C CA . LEU A 1 87 ? -1.005 6.247 3.454 1.00 88.12 87 LEU A CA 1
ATOM 680 C C . LEU A 1 87 ? -0.463 6.911 4.722 1.00 88.12 87 LEU A C 1
ATOM 682 O O . LEU A 1 87 ? -0.970 6.648 5.808 1.00 88.12 87 LEU A O 1
ATOM 686 N N . LEU A 1 88 ? 0.504 7.822 4.586 1.00 86.31 88 LEU A N 1
ATOM 687 C CA . LEU A 1 88 ? 1.045 8.594 5.699 1.00 86.31 88 LEU A CA 1
ATOM 688 C C . LEU A 1 88 ? -0.035 9.466 6.350 1.00 86.31 88 LEU A C 1
ATOM 690 O O . LEU A 1 88 ? -0.176 9.429 7.569 1.00 86.31 88 LEU A O 1
ATOM 694 N N . GLN A 1 89 ? -0.826 10.191 5.558 1.00 86.00 89 GLN A N 1
ATOM 695 C CA . GLN A 1 89 ? -1.940 11.006 6.054 1.00 86.00 89 GLN A CA 1
ATOM 696 C C . GLN A 1 89 ? -2.973 10.160 6.800 1.00 86.00 89 GLN A C 1
ATOM 698 O O . GLN A 1 89 ? -3.331 10.496 7.922 1.00 86.00 89 GLN A O 1
ATOM 703 N N . ALA A 1 90 ? -3.389 9.029 6.220 1.00 81.69 90 ALA A N 1
ATOM 704 C CA . ALA A 1 90 ? -4.310 8.107 6.881 1.00 81.69 90 ALA A CA 1
ATOM 705 C C . ALA A 1 90 ? -3.703 7.518 8.159 1.00 81.69 90 ALA A C 1
ATOM 707 O O . ALA A 1 90 ? -4.399 7.357 9.155 1.00 81.69 90 ALA A O 1
ATOM 708 N N . SER A 1 91 ? -2.401 7.218 8.148 1.00 75.62 91 SER A N 1
ATOM 709 C CA . SER A 1 91 ? -1.714 6.719 9.332 1.00 75.62 91 SER A CA 1
ATOM 710 C C . SER A 1 91 ? -1.645 7.779 10.421 1.00 75.62 91 SER A C 1
ATOM 712 O O . SER A 1 91 ? -1.794 7.413 11.567 1.00 75.62 91 SER A O 1
ATOM 714 N N . ALA A 1 92 ? -1.508 9.068 10.092 1.00 73.12 92 ALA A N 1
ATOM 715 C CA . ALA A 1 92 ? -1.383 10.161 11.055 1.00 73.12 92 ALA A CA 1
ATOM 716 C C . ALA A 1 92 ? -2.663 10.457 11.860 1.00 73.12 92 ALA A C 1
ATOM 718 O O . ALA A 1 92 ? -2.612 11.282 12.775 1.00 73.12 92 ALA A O 1
ATOM 719 N N . GLU A 1 93 ? -3.781 9.785 11.564 1.00 74.62 93 GLU A N 1
ATOM 720 C CA . GLU A 1 93 ? -5.016 9.893 12.338 1.00 74.62 93 GLU A CA 1
ATOM 721 C C . GLU A 1 93 ? -4.773 9.514 13.811 1.00 74.62 93 GLU A C 1
ATOM 723 O O . GLU A 1 93 ? -4.510 8.345 14.120 1.00 74.62 93 GLU A O 1
ATOM 728 N N . PRO A 1 94 ? -4.877 10.469 14.761 1.00 68.81 94 PRO A N 1
ATOM 729 C CA . PRO A 1 94 ? -4.492 10.244 16.156 1.00 68.81 94 PRO A CA 1
ATOM 730 C C . PRO A 1 94 ? -5.265 9.099 16.813 1.00 68.81 94 PRO A C 1
ATOM 732 O O . PRO A 1 94 ? -4.747 8.428 17.706 1.00 68.81 94 PRO A O 1
ATOM 735 N N . MET A 1 95 ? -6.498 8.872 16.355 1.00 67.69 95 MET A N 1
ATOM 736 C CA . MET A 1 95 ? -7.379 7.816 16.844 1.00 67.69 95 MET A CA 1
ATOM 737 C C . MET A 1 95 ? -6.870 6.407 16.519 1.00 67.69 95 MET A C 1
ATOM 739 O O . MET A 1 95 ? -7.123 5.487 17.294 1.00 67.69 95 MET A O 1
ATOM 743 N N . LEU A 1 96 ? -6.108 6.222 15.433 1.00 69.06 96 LEU A N 1
ATOM 744 C CA . LEU A 1 96 ? -5.524 4.919 15.084 1.00 69.06 96 LEU A CA 1
ATOM 745 C C . LEU A 1 96 ? -4.371 4.521 16.018 1.00 69.06 96 LEU A C 1
ATOM 747 O O . LEU A 1 96 ? -4.052 3.336 16.135 1.00 69.06 96 LEU A O 1
ATOM 751 N N . PHE A 1 97 ? -3.777 5.495 16.712 1.00 67.38 97 PHE A N 1
ATOM 752 C CA . PHE A 1 97 ? -2.727 5.284 17.712 1.00 67.38 97 PHE A CA 1
ATOM 753 C C . PHE A 1 97 ? -3.231 5.379 19.157 1.00 67.38 97 PHE A C 1
ATOM 755 O O . PHE A 1 97 ? -2.444 5.209 20.093 1.00 67.38 97 PHE A O 1
ATOM 762 N N . ASP A 1 98 ? -4.527 5.623 19.370 1.00 69.19 98 ASP A N 1
ATOM 763 C CA . ASP A 1 98 ? -5.112 5.633 20.706 1.00 69.19 98 ASP A CA 1
ATOM 764 C C . ASP A 1 98 ? -5.596 4.233 21.107 1.00 69.19 98 ASP A C 1
ATOM 766 O O . ASP A 1 98 ? -6.737 3.829 20.882 1.00 69.19 98 ASP A O 1
ATOM 770 N N . SER A 1 99 ? -4.715 3.486 21.775 1.00 65.44 99 SER A N 1
ATOM 771 C CA . SER A 1 99 ? -5.047 2.165 22.332 1.00 65.44 99 SER A CA 1
ATOM 772 C C . SER A 1 99 ? -6.247 2.165 23.289 1.00 65.44 99 SER A C 1
ATOM 774 O O . SER A 1 99 ? -6.920 1.144 23.419 1.00 65.44 99 SER A O 1
ATOM 776 N N . ARG A 1 100 ? -6.571 3.298 23.931 1.00 66.31 100 ARG A N 1
ATOM 777 C CA . ARG A 1 100 ? -7.712 3.377 24.853 1.00 66.31 100 ARG A CA 1
ATOM 778 C C . ARG A 1 100 ? -9.036 3.299 24.097 1.00 66.31 100 ARG A C 1
ATOM 780 O O . ARG A 1 100 ?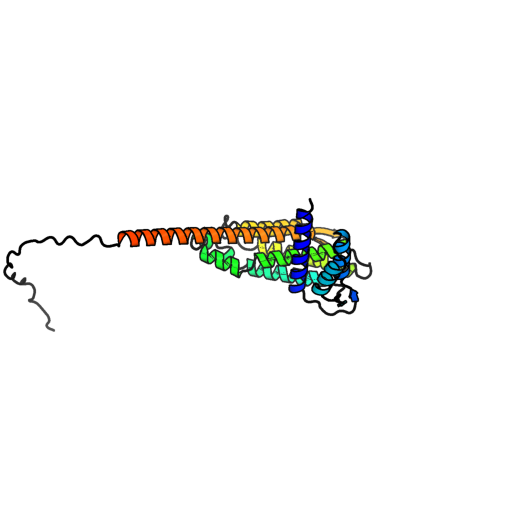 -10.011 2.800 24.658 1.00 66.31 100 ARG A O 1
ATOM 787 N N . LEU A 1 101 ? -9.072 3.752 22.840 1.00 67.69 101 LEU A N 1
ATOM 788 C CA . LEU A 1 101 ? -10.247 3.631 21.973 1.00 67.69 101 LEU A CA 1
ATOM 789 C C . LEU A 1 101 ? -10.501 2.180 21.559 1.00 67.69 101 LEU A C 1
ATOM 791 O O . LEU A 1 101 ? -11.660 1.771 21.493 1.00 67.69 101 LEU A O 1
ATOM 795 N N . VAL A 1 102 ? -9.440 1.393 21.351 1.00 68.44 102 VAL A N 1
ATOM 796 C CA . VAL A 1 102 ? -9.543 -0.041 21.022 1.00 68.44 102 VAL A CA 1
ATOM 797 C C . VAL A 1 102 ? -10.256 -0.805 22.140 1.00 68.44 102 VAL A C 1
ATOM 799 O O . VAL A 1 102 ? -11.132 -1.629 21.875 1.00 68.44 102 VAL A O 1
ATOM 802 N N . GLU A 1 103 ? -9.906 -0.517 23.395 1.00 69.12 103 GLU A N 1
ATOM 803 C CA . GLU A 1 103 ? -10.453 -1.219 24.561 1.00 69.12 103 GLU A CA 1
ATOM 804 C C . GLU A 1 103 ? -11.841 -0.714 24.966 1.00 69.12 103 GLU A C 1
ATOM 806 O O . GLU A 1 103 ? -12.751 -1.511 25.205 1.00 69.12 103 GLU A O 1
ATOM 811 N N . LYS A 1 104 ? -12.022 0.610 25.045 1.00 72.44 104 LYS A N 1
ATOM 812 C CA . LYS A 1 104 ? -13.256 1.212 25.576 1.00 72.44 104 LYS A CA 1
ATOM 813 C C . LYS A 1 104 ? -14.387 1.264 24.558 1.00 72.44 104 LYS A C 1
ATOM 815 O O . LYS A 1 104 ? -15.553 1.236 24.942 1.00 72.44 104 LYS A O 1
ATOM 820 N N . SER A 1 105 ? -14.060 1.345 23.274 1.00 75.50 105 SER A N 1
ATOM 821 C CA . SER A 1 105 ? -15.028 1.606 22.209 1.00 75.50 105 SER A CA 1
ATOM 822 C C . SER A 1 105 ? -14.631 0.898 20.905 1.00 75.50 105 SER A C 1
ATOM 824 O O . SER A 1 105 ? -14.373 1.563 19.901 1.00 75.50 105 SER A O 1
ATOM 826 N N . PRO A 1 106 ? -14.604 -0.449 20.878 1.00 74.94 106 PRO A N 1
ATOM 827 C CA . PRO A 1 106 ? -14.155 -1.214 19.711 1.00 74.94 106 PRO A CA 1
ATOM 828 C C . PRO A 1 106 ? -14.991 -0.956 18.449 1.00 74.94 106 PRO A C 1
ATOM 830 O O . PRO A 1 106 ? -14.456 -1.031 17.351 1.00 74.94 106 PRO A O 1
ATOM 833 N N . GLY A 1 107 ? -16.277 -0.608 18.587 1.00 76.81 107 GLY A N 1
ATOM 834 C CA . GLY A 1 107 ? -17.112 -0.175 17.460 1.00 76.81 107 GLY A CA 1
ATOM 835 C C . GLY A 1 107 ? -16.642 1.143 16.841 1.00 76.81 107 GLY A C 1
ATOM 836 O O . GLY A 1 107 ? -16.516 1.234 15.628 1.00 76.81 107 GLY A O 1
ATOM 837 N N . VAL A 1 108 ? -16.286 2.132 17.669 1.00 79.81 108 VAL A N 1
ATOM 838 C CA . VAL A 1 108 ? -15.722 3.405 17.187 1.00 79.81 108 VAL A CA 1
ATOM 839 C C . VAL A 1 108 ? -14.377 3.160 16.511 1.00 79.81 108 VAL A C 1
ATOM 841 O O . VAL A 1 108 ? -14.151 3.665 15.421 1.00 79.81 108 VAL A O 1
ATOM 844 N N . PHE A 1 109 ? -13.512 2.329 17.102 1.00 80.06 109 PHE A N 1
ATOM 845 C CA . PHE A 1 109 ? -12.234 1.975 16.484 1.00 80.06 109 PHE A CA 1
ATOM 846 C C . PHE A 1 109 ? -12.410 1.252 15.138 1.00 80.06 109 PHE A C 1
ATOM 848 O O . PHE A 1 109 ? -11.683 1.554 14.194 1.00 80.06 109 PHE A O 1
ATOM 855 N N . TYR A 1 110 ? -13.377 0.332 15.033 1.00 82.94 110 TYR A N 1
ATOM 856 C CA . TYR A 1 110 ? -13.714 -0.345 13.778 1.00 82.94 110 TYR A CA 1
ATOM 857 C C . TYR A 1 110 ? -14.116 0.658 12.691 1.00 82.94 110 TYR A C 1
ATOM 859 O O . TYR A 1 110 ? -13.522 0.643 11.617 1.00 82.94 110 TYR A O 1
ATOM 867 N N . GLU A 1 111 ? -15.047 1.568 12.985 1.00 82.81 111 GLU A N 1
ATOM 868 C CA . GLU A 1 111 ? -15.493 2.593 12.030 1.00 82.81 111 GLU A CA 1
ATOM 869 C C . GLU A 1 111 ? -14.368 3.566 11.655 1.00 82.81 111 GLU A C 1
ATOM 871 O O . GLU A 1 111 ? -14.201 3.912 10.484 1.00 82.81 111 GLU A O 1
ATOM 876 N N . THR A 1 112 ? -13.530 3.972 12.614 1.00 82.94 112 THR A N 1
ATOM 877 C CA . THR A 1 112 ? -12.345 4.799 12.338 1.00 82.94 112 THR A CA 1
ATOM 878 C C . THR A 1 112 ? -11.357 4.067 11.424 1.00 82.94 112 THR A C 1
ATOM 880 O O . THR A 1 112 ? -10.865 4.637 10.451 1.00 82.94 112 THR A O 1
ATOM 883 N N . LEU A 1 113 ? -11.069 2.791 11.692 1.00 83.12 113 LEU A N 1
ATOM 884 C CA . LEU A 1 113 ? -10.161 2.002 10.861 1.00 83.12 113 LEU A CA 1
ATOM 885 C C . LEU A 1 113 ? -10.740 1.768 9.462 1.00 83.12 113 LEU A C 1
ATOM 887 O O . LEU A 1 113 ? -10.017 1.909 8.476 1.00 83.12 113 LEU A O 1
ATOM 891 N N . LEU A 1 114 ? -12.033 1.468 9.361 1.00 85.06 114 LEU A N 1
ATOM 892 C CA . LEU A 1 114 ? -12.719 1.258 8.091 1.00 85.06 114 LEU A CA 1
ATOM 893 C C . LEU A 1 114 ? -12.726 2.539 7.246 1.00 85.06 114 LEU A C 1
ATOM 895 O O . LEU A 1 114 ? -12.322 2.517 6.083 1.00 85.06 114 LEU A O 1
ATOM 899 N N . SER A 1 115 ? -13.098 3.672 7.845 1.00 84.62 115 SER A N 1
ATOM 900 C CA . SER A 1 115 ? -13.140 4.975 7.166 1.00 84.62 115 SER A CA 1
ATOM 901 C C . SER A 1 115 ? -11.761 5.479 6.735 1.00 84.62 115 SER A C 1
ATOM 903 O O . SER A 1 115 ? -11.649 6.108 5.682 1.00 84.62 115 SER A O 1
ATOM 905 N N . SER A 1 116 ? -10.690 5.124 7.457 1.00 84.31 116 SER A N 1
ATOM 906 C CA . SER A 1 116 ? -9.311 5.456 7.057 1.00 84.31 116 SER A CA 1
ATOM 907 C C . SER A 1 116 ? -8.897 4.834 5.714 1.00 84.31 116 SER A C 1
ATOM 909 O O . SER A 1 116 ? -7.948 5.297 5.070 1.00 84.31 116 SER A O 1
ATOM 911 N N . CYS A 1 117 ? -9.596 3.776 5.277 1.00 87.44 117 CYS A N 1
ATOM 912 C CA . CYS A 1 117 ? -9.294 3.007 4.069 1.00 87.44 117 CYS A CA 1
ATOM 913 C C . CYS A 1 117 ? -7.833 2.512 4.013 1.00 87.44 117 CYS A C 1
ATOM 915 O O . CYS A 1 117 ? -7.265 2.352 2.928 1.00 87.44 117 CYS A O 1
ATOM 917 N N . LEU A 1 118 ? -7.197 2.293 5.170 1.00 87.44 118 LEU A N 1
ATOM 918 C CA . LEU A 1 118 ? -5.763 2.012 5.255 1.00 87.44 118 LEU A CA 1
ATOM 919 C C . LEU A 1 118 ? -5.380 0.720 4.519 1.00 87.44 118 LEU A C 1
ATOM 921 O O . LEU A 1 118 ? -4.372 0.693 3.815 1.00 87.44 118 LEU A O 1
ATOM 925 N N . SER A 1 119 ? -6.203 -0.331 4.611 1.00 88.94 119 SER A N 1
ATOM 926 C CA . SER A 1 119 ? -5.976 -1.589 3.885 1.00 88.94 119 SE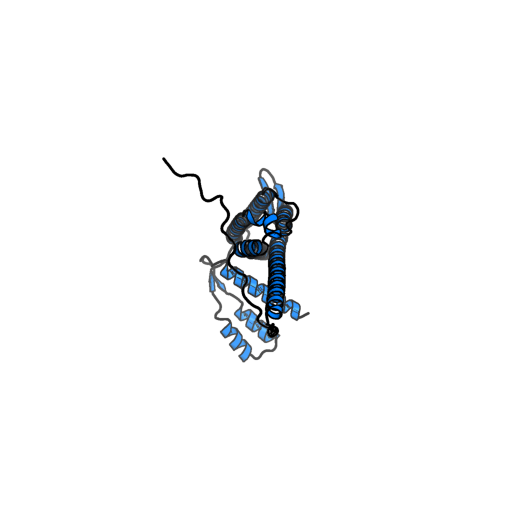R A CA 1
ATOM 927 C C . SER A 1 119 ? -5.981 -1.388 2.369 1.00 88.94 119 SER A C 1
ATOM 929 O O . SER A 1 119 ? -5.086 -1.879 1.678 1.00 88.94 119 SER A O 1
ATOM 931 N N . ALA A 1 120 ? -6.941 -0.616 1.853 1.00 87.12 120 ALA A N 1
ATOM 932 C CA . ALA A 1 120 ? -7.044 -0.289 0.437 1.00 87.12 120 ALA A CA 1
ATOM 933 C C . ALA A 1 120 ? -5.829 0.516 -0.041 1.00 87.12 120 ALA A C 1
ATOM 935 O O . ALA A 1 120 ? -5.243 0.163 -1.060 1.00 87.12 120 ALA A O 1
ATOM 936 N N . LYS A 1 121 ? -5.389 1.522 0.725 1.00 89.38 121 LYS A N 1
ATOM 937 C CA . LYS A 1 121 ? -4.198 2.331 0.401 1.00 89.38 121 LYS A CA 1
ATOM 938 C C . LYS A 1 121 ? -2.916 1.488 0.384 1.00 89.38 121 LYS A C 1
ATOM 940 O O . LYS A 1 121 ? -2.120 1.601 -0.547 1.00 89.38 121 LYS A O 1
ATOM 945 N N . CYS A 1 122 ? -2.738 0.596 1.362 1.00 91.06 122 CYS A N 1
ATOM 946 C CA . CYS A 1 122 ? -1.636 -0.372 1.378 1.00 91.06 122 CYS A CA 1
ATOM 947 C C . CYS A 1 122 ? -1.681 -1.299 0.157 1.00 91.06 122 CYS A C 1
ATOM 949 O O . CYS A 1 122 ? -0.661 -1.548 -0.489 1.00 91.06 122 CYS A O 1
ATOM 951 N N . ASN A 1 123 ? -2.870 -1.795 -0.190 1.00 89.94 123 ASN A N 1
ATOM 952 C CA . ASN A 1 123 ? -3.041 -2.633 -1.365 1.00 89.94 123 ASN A CA 1
ATOM 953 C C . ASN A 1 123 ? -2.672 -1.863 -2.639 1.00 89.94 123 ASN A C 1
ATOM 955 O O . ASN A 1 123 ? -1.885 -2.371 -3.433 1.00 89.94 123 ASN A O 1
ATOM 959 N N . ASP A 1 124 ? -3.143 -0.629 -2.805 1.00 88.38 124 ASP A N 1
ATOM 960 C CA . ASP A 1 124 ? -2.843 0.205 -3.970 1.00 88.38 124 ASP A CA 1
ATOM 961 C C . ASP A 1 124 ? -1.328 0.444 -4.120 1.00 88.38 124 ASP A C 1
ATOM 963 O O . ASP A 1 124 ? -0.786 0.225 -5.206 1.00 88.38 124 ASP A O 1
ATOM 967 N N . ALA A 1 125 ? -0.612 0.755 -3.030 1.00 92.69 125 ALA A N 1
ATOM 968 C CA . ALA A 1 125 ? 0.854 0.845 -3.031 1.00 92.69 125 ALA A CA 1
ATOM 969 C C . ALA A 1 125 ? 1.514 -0.466 -3.505 1.00 92.69 125 ALA A C 1
ATOM 971 O O . ALA A 1 125 ? 2.396 -0.456 -4.370 1.00 92.69 125 ALA A O 1
ATOM 972 N N . SER A 1 126 ? 1.035 -1.617 -3.017 1.00 94.06 126 SER A N 1
ATOM 973 C CA . SER A 1 126 ? 1.526 -2.931 -3.459 1.00 94.06 126 SER A CA 1
ATOM 974 C C . SER A 1 126 ? 1.256 -3.186 -4.953 1.00 94.06 126 SER A C 1
ATOM 976 O O . SER A 1 126 ? 2.089 -3.750 -5.669 1.00 94.06 126 SER A O 1
ATOM 978 N N . LEU A 1 127 ? 0.111 -2.739 -5.471 1.00 88.25 127 LEU A N 1
ATOM 979 C CA . LEU A 1 127 ? -0.250 -2.907 -6.875 1.00 88.25 127 LEU A CA 1
ATOM 980 C C . LEU A 1 127 ? 0.644 -2.066 -7.792 1.00 88.25 127 LEU A C 1
ATOM 982 O O . LEU A 1 127 ? 1.045 -2.550 -8.856 1.00 88.25 127 LEU A O 1
ATOM 986 N N . ILE A 1 128 ? 1.006 -0.855 -7.369 1.00 90.06 128 ILE A N 1
ATOM 987 C CA . ILE A 1 128 ? 1.920 0.023 -8.111 1.00 90.06 128 ILE A CA 1
ATOM 988 C C . ILE A 1 128 ? 3.312 -0.600 -8.176 1.00 90.06 128 ILE A C 1
ATOM 990 O O . ILE A 1 128 ? 3.840 -0.814 -9.270 1.00 90.06 128 ILE A O 1
ATOM 994 N N . LEU A 1 129 ? 3.861 -1.005 -7.028 1.00 92.75 129 LEU A N 1
ATOM 995 C CA . LEU A 1 129 ? 5.164 -1.672 -6.952 1.00 92.75 129 LEU A CA 1
ATOM 996 C C . LEU A 1 129 ? 5.199 -2.966 -7.773 1.00 92.75 129 LEU A C 1
ATOM 998 O O . LEU A 1 129 ? 6.204 -3.290 -8.410 1.00 92.75 129 LEU A O 1
ATOM 1002 N N . ARG A 1 130 ? 4.079 -3.698 -7.836 1.00 91.12 130 ARG A N 1
ATOM 1003 C CA . ARG A 1 130 ? 3.950 -4.867 -8.713 1.00 91.12 130 ARG A CA 1
ATOM 1004 C C . ARG A 1 130 ? 4.109 -4.495 -10.189 1.00 91.12 130 ARG A C 1
ATOM 1006 O O . ARG A 1 130 ? 4.766 -5.250 -10.906 1.00 91.12 130 ARG A O 1
ATOM 1013 N N . GLN A 1 131 ? 3.540 -3.382 -10.651 1.00 87.12 131 GLN A N 1
ATOM 1014 C CA . GLN A 1 131 ? 3.711 -2.940 -12.043 1.00 87.12 131 GLN A CA 1
ATOM 1015 C C . GLN A 1 131 ? 5.120 -2.436 -12.311 1.00 87.12 131 GLN A C 1
ATOM 1017 O O . GLN A 1 131 ? 5.713 -2.840 -13.310 1.00 87.12 131 GLN A O 1
ATOM 1022 N N . MET A 1 132 ? 5.691 -1.656 -11.393 1.00 89.62 132 MET A N 1
ATOM 1023 C CA . MET A 1 132 ? 7.088 -1.228 -11.479 1.00 89.62 132 MET A CA 1
ATOM 1024 C C . MET A 1 132 ? 8.023 -2.441 -11.609 1.00 89.62 132 MET A C 1
ATOM 1026 O O . MET A 1 132 ? 8.843 -2.502 -12.521 1.00 89.62 132 MET A O 1
ATOM 1030 N N . SER A 1 133 ? 7.822 -3.474 -10.782 1.00 89.81 133 SER A N 1
ATOM 1031 C CA . SER A 1 133 ? 8.608 -4.714 -10.832 1.00 89.81 133 SER A CA 1
ATOM 1032 C C . SER A 1 133 ? 8.411 -5.493 -12.140 1.00 89.81 133 SER A C 1
ATOM 1034 O O . SER A 1 133 ? 9.362 -6.064 -12.675 1.00 89.81 133 SER A O 1
ATOM 1036 N N . ARG A 1 134 ? 7.189 -5.523 -12.694 1.00 86.62 134 ARG A N 1
ATOM 1037 C CA . ARG A 1 134 ? 6.920 -6.153 -13.999 1.00 86.62 134 ARG A CA 1
ATOM 1038 C C . ARG A 1 134 ? 7.647 -5.426 -15.133 1.00 86.62 134 ARG A C 1
ATOM 1040 O O . ARG A 1 134 ? 8.207 -6.098 -15.996 1.00 86.62 134 ARG A O 1
ATOM 1047 N N . LEU A 1 135 ? 7.664 -4.093 -15.116 1.00 84.44 135 LEU A N 1
ATOM 1048 C CA . LEU A 1 135 ? 8.396 -3.291 -16.099 1.00 84.44 135 LEU A CA 1
ATOM 1049 C C . LEU A 1 135 ? 9.908 -3.484 -15.980 1.00 84.44 135 LEU A C 1
ATOM 1051 O O . LEU A 1 135 ? 10.557 -3.710 -16.995 1.00 84.44 135 LEU A O 1
ATOM 1055 N N . GLN A 1 136 ? 10.446 -3.504 -14.758 1.00 85.00 136 GLN A N 1
ATOM 1056 C CA . GLN A 1 136 ? 11.863 -3.793 -14.511 1.00 85.00 136 GLN A CA 1
ATOM 1057 C C . GLN A 1 136 ? 12.288 -5.145 -15.077 1.00 85.00 136 GLN A C 1
ATOM 1059 O O . GLN A 1 136 ? 13.307 -5.241 -15.751 1.00 85.00 136 GLN A O 1
ATOM 1064 N N . ARG A 1 137 ? 11.472 -6.184 -14.892 1.00 84.12 137 ARG A N 1
ATOM 1065 C CA . ARG A 1 137 ? 11.764 -7.518 -15.440 1.00 84.12 137 ARG A CA 1
ATOM 1066 C C . ARG A 1 137 ? 11.641 -7.608 -16.956 1.00 84.12 137 ARG A C 1
ATOM 1068 O O . ARG A 1 137 ? 12.313 -8.441 -17.551 1.00 84.12 137 ARG A O 1
ATOM 1075 N N . ARG A 1 138 ? 10.755 -6.815 -17.572 1.00 82.94 138 ARG A N 1
ATOM 1076 C CA . ARG A 1 138 ? 10.616 -6.764 -19.040 1.00 82.94 138 ARG A CA 1
ATOM 1077 C C . ARG A 1 138 ? 11.856 -6.136 -19.686 1.00 82.94 138 ARG A C 1
ATOM 1079 O O . ARG A 1 138 ? 12.120 -6.421 -20.850 1.00 82.94 138 ARG A O 1
ATOM 1086 N N . GLY A 1 139 ? 12.602 -5.328 -18.932 1.00 78.31 139 GLY A N 1
ATOM 1087 C CA . GLY A 1 139 ? 13.705 -4.528 -19.443 1.00 78.31 139 GLY A CA 1
ATOM 1088 C C . GLY A 1 139 ? 13.207 -3.334 -20.255 1.00 78.31 139 GLY A C 1
ATOM 1089 O O . GLY A 1 139 ? 12.020 -3.206 -20.576 1.00 78.31 139 GLY A O 1
ATOM 1090 N N . TRP A 1 140 ? 14.126 -2.434 -20.580 1.00 81.50 140 TRP A N 1
ATOM 1091 C CA . TRP A 1 140 ? 13.854 -1.244 -21.379 1.00 81.50 140 TRP A CA 1
ATOM 1092 C C . TRP A 1 140 ? 15.063 -0.884 -22.246 1.00 81.50 140 TRP A C 1
ATOM 1094 O O . TRP A 1 140 ? 16.181 -1.257 -21.900 1.00 81.50 140 TRP A O 1
ATOM 1104 N N . PRO A 1 141 ? 14.857 -0.148 -23.353 1.00 80.31 141 PRO A N 1
ATOM 1105 C CA . PRO A 1 141 ? 15.957 0.355 -24.169 1.00 80.31 141 PRO A CA 1
ATOM 1106 C C . PRO A 1 141 ? 16.870 1.317 -23.397 1.00 80.31 141 PRO A C 1
ATOM 1108 O O . PRO A 1 141 ? 16.392 2.097 -22.566 1.00 80.31 141 PRO A O 1
ATOM 1111 N N . ASP A 1 142 ? 18.153 1.351 -23.761 1.00 82.81 142 ASP A N 1
ATOM 1112 C CA . ASP A 1 142 ? 19.156 2.240 -23.151 1.00 82.81 142 ASP A CA 1
ATOM 1113 C C . ASP A 1 142 ? 18.767 3.725 -23.236 1.00 82.81 142 ASP A C 1
ATOM 1115 O O . ASP A 1 142 ? 19.025 4.506 -22.321 1.00 82.81 142 ASP A O 1
ATOM 1119 N N . SER A 1 143 ? 18.046 4.116 -24.293 1.00 81.25 143 SER A N 1
ATOM 1120 C CA . SER A 1 143 ? 17.575 5.492 -24.511 1.00 81.25 143 SER A CA 1
ATOM 1121 C C . SER A 1 143 ? 16.666 6.032 -23.398 1.00 81.25 143 SER A C 1
ATOM 1123 O O . SER A 1 143 ? 16.566 7.250 -23.217 1.00 81.25 143 SER A O 1
ATOM 1125 N N . VAL A 1 144 ? 16.011 5.148 -22.640 1.00 82.44 144 VAL A N 1
ATOM 1126 C CA . VAL A 1 144 ? 15.129 5.500 -21.515 1.00 82.44 144 VAL A CA 1
ATOM 1127 C C . VAL A 1 144 ? 15.632 4.965 -20.172 1.00 82.44 144 VAL A C 1
ATOM 1129 O O . VAL A 1 144 ? 14.977 5.201 -19.154 1.00 82.44 144 VAL A O 1
ATOM 1132 N N . ALA A 1 145 ? 16.784 4.286 -20.142 1.00 85.25 145 ALA A N 1
ATOM 1133 C CA . ALA A 1 145 ? 17.323 3.669 -18.931 1.00 85.25 145 ALA A CA 1
ATOM 1134 C C . ALA A 1 145 ? 17.521 4.689 -17.809 1.00 85.25 145 ALA A C 1
ATOM 1136 O O . ALA A 1 145 ? 16.991 4.510 -16.716 1.00 85.25 145 ALA A O 1
ATOM 1137 N N . TRP A 1 146 ? 18.130 5.833 -18.123 1.00 84.00 146 TRP A N 1
ATOM 1138 C CA . TRP A 1 146 ? 18.361 6.905 -17.154 1.00 84.00 146 TRP A CA 1
ATOM 1139 C C . TRP A 1 146 ? 17.070 7.433 -16.499 1.00 84.00 146 TRP A C 1
ATOM 1141 O O . TRP A 1 146 ? 17.082 7.765 -15.314 1.00 84.00 146 TRP A O 1
ATOM 1151 N N . LYS A 1 147 ? 15.946 7.489 -17.238 1.00 87.62 147 LYS A N 1
ATOM 1152 C CA . LYS A 1 147 ? 14.637 7.917 -16.701 1.00 87.62 147 LYS A CA 1
ATOM 1153 C C . LYS A 1 147 ? 14.062 6.872 -15.756 1.00 87.62 147 LYS A C 1
ATOM 1155 O O . LYS A 1 147 ? 13.534 7.206 -14.700 1.00 87.62 147 LYS A O 1
ATOM 1160 N N . ASN A 1 148 ? 14.152 5.608 -16.153 1.00 88.00 148 ASN A N 1
ATOM 1161 C CA . ASN A 1 148 ? 13.631 4.484 -15.388 1.00 88.00 148 ASN A CA 1
ATOM 1162 C C . ASN A 1 148 ? 14.426 4.259 -14.096 1.00 88.00 148 ASN A C 1
ATOM 1164 O O . ASN A 1 148 ? 13.836 4.069 -13.036 1.00 88.00 148 ASN A O 1
ATOM 1168 N N . GLU A 1 149 ? 15.750 4.357 -14.164 1.00 88.44 149 GLU A N 1
ATOM 1169 C CA . GLU A 1 149 ? 16.634 4.304 -12.999 1.00 88.44 149 GLU A CA 1
ATOM 1170 C C . GLU A 1 149 ? 16.404 5.486 -12.056 1.00 88.44 149 GLU A C 1
ATOM 1172 O O . GLU A 1 149 ? 16.355 5.299 -10.842 1.00 88.44 149 GLU A O 1
ATOM 1177 N N . ALA A 1 150 ? 16.217 6.701 -12.590 1.00 89.00 150 ALA A N 1
ATOM 1178 C CA . ALA A 1 150 ? 15.850 7.858 -11.777 1.00 89.00 150 ALA A CA 1
ATOM 1179 C C . ALA A 1 150 ? 14.524 7.625 -11.038 1.00 89.00 150 ALA A C 1
ATOM 1181 O O . ALA A 1 150 ? 14.469 7.823 -9.830 1.00 89.00 150 ALA A O 1
ATOM 1182 N N . ALA A 1 151 ? 13.507 7.093 -11.717 1.00 90.81 151 ALA A N 1
ATOM 1183 C CA . ALA A 1 151 ? 12.231 6.764 -11.089 1.00 90.81 151 ALA A CA 1
ATOM 1184 C C . ALA A 1 151 ? 12.351 5.692 -9.987 1.00 90.81 151 ALA A C 1
ATOM 1186 O O . ALA A 1 151 ? 11.658 5.770 -8.974 1.00 90.81 151 ALA A O 1
ATOM 1187 N N . ILE A 1 152 ? 13.235 4.697 -10.134 1.00 91.50 152 ILE A N 1
ATOM 1188 C CA . ILE A 1 152 ? 13.496 3.719 -9.062 1.00 91.50 152 ILE A CA 1
ATOM 1189 C C . ILE A 1 152 ? 14.170 4.397 -7.864 1.00 91.50 152 ILE A C 1
ATOM 1191 O O . ILE A 1 152 ? 13.755 4.164 -6.727 1.00 91.50 152 ILE A O 1
ATOM 1195 N N . ARG A 1 153 ? 15.155 5.272 -8.106 1.00 91.69 153 ARG A N 1
ATOM 1196 C CA . ARG A 1 153 ? 15.801 6.063 -7.046 1.00 91.69 153 ARG A CA 1
ATOM 1197 C C . ARG A 1 153 ? 14.793 6.943 -6.307 1.00 91.69 153 ARG A C 1
ATOM 1199 O O . ARG A 1 153 ? 14.768 6.939 -5.080 1.00 91.69 153 ARG A O 1
ATOM 1206 N N . ASP A 1 154 ? 13.923 7.643 -7.026 1.00 92.50 154 ASP A N 1
ATOM 1207 C CA . ASP A 1 154 ? 12.915 8.527 -6.427 1.00 92.50 154 ASP A CA 1
ATOM 1208 C C . ASP A 1 154 ? 11.868 7.738 -5.622 1.00 92.50 154 ASP A C 1
ATOM 1210 O O . ASP A 1 154 ? 11.440 8.166 -4.543 1.00 92.50 154 ASP A O 1
ATOM 1214 N N . ALA A 1 155 ? 11.501 6.539 -6.085 1.00 94.12 155 ALA A N 1
ATOM 1215 C CA . ALA A 1 155 ? 10.654 5.620 -5.328 1.00 94.12 155 ALA A CA 1
ATOM 1216 C C . ALA A 1 155 ? 11.344 5.118 -4.048 1.00 94.12 155 ALA A C 1
ATOM 1218 O O . ALA A 1 155 ? 10.694 5.008 -3.004 1.00 94.12 155 ALA A O 1
ATOM 1219 N N . ALA A 1 156 ? 12.653 4.853 -4.093 1.00 94.19 156 ALA A N 1
ATOM 1220 C CA . ALA A 1 156 ? 13.442 4.485 -2.920 1.00 94.19 156 ALA A CA 1
ATOM 1221 C C . ALA A 1 156 ? 13.461 5.617 -1.880 1.00 94.19 156 ALA A C 1
ATOM 1223 O O . ALA A 1 156 ? 13.154 5.388 -0.709 1.00 94.19 156 ALA A O 1
ATOM 1224 N N . VAL A 1 157 ? 13.719 6.854 -2.319 1.00 92.94 157 VAL A N 1
ATOM 1225 C CA . VAL A 1 157 ? 13.688 8.051 -1.461 1.00 92.94 157 VAL A CA 1
ATOM 1226 C C . VAL A 1 157 ? 12.304 8.246 -0.841 1.00 92.94 157 VAL A C 1
ATOM 1228 O O . VAL A 1 157 ? 12.196 8.432 0.370 1.00 92.94 157 VAL A O 1
ATOM 1231 N N . SER A 1 158 ? 11.241 8.137 -1.642 1.00 94.12 158 SER A N 1
ATOM 1232 C CA . SER A 1 158 ? 9.860 8.251 -1.150 1.00 94.12 158 SER A CA 1
ATOM 1233 C C . SER A 1 158 ? 9.539 7.177 -0.103 1.00 94.12 158 SER A C 1
ATOM 1235 O O . SER A 1 158 ? 8.899 7.464 0.908 1.00 94.12 158 SER A O 1
ATOM 1237 N N . THR A 1 159 ? 10.028 5.948 -0.305 1.00 95.38 159 THR A N 1
ATOM 1238 C CA . THR A 1 159 ? 9.851 4.827 0.635 1.00 95.38 159 THR A CA 1
ATOM 1239 C C . THR A 1 159 ? 10.568 5.080 1.961 1.00 95.38 159 THR A C 1
ATOM 1241 O O . THR A 1 159 ? 9.979 4.865 3.022 1.00 95.38 159 THR A O 1
ATOM 1244 N N . LEU A 1 160 ? 11.807 5.584 1.920 1.00 93.31 160 LEU A N 1
ATOM 1245 C CA . LEU A 1 160 ? 12.557 5.960 3.122 1.00 93.31 160 LEU A CA 1
ATOM 1246 C C . LEU A 1 160 ? 11.858 7.076 3.896 1.00 93.31 160 LEU A C 1
ATOM 1248 O O . LEU A 1 160 ? 11.641 6.938 5.097 1.00 93.31 160 LEU A O 1
ATOM 1252 N N . GLN A 1 161 ? 11.448 8.145 3.209 1.00 92.38 161 GLN A N 1
ATOM 1253 C CA . GLN A 1 161 ? 10.739 9.264 3.832 1.00 92.38 161 GLN A CA 1
ATOM 1254 C C . GLN A 1 161 ? 9.432 8.812 4.486 1.00 92.38 161 GLN A C 1
ATOM 1256 O O . GLN A 1 161 ? 9.142 9.194 5.619 1.00 92.38 161 GLN A O 1
ATOM 1261 N N . PHE A 1 162 ? 8.653 7.972 3.800 1.00 93.88 162 PHE A N 1
ATOM 1262 C CA . PHE A 1 162 ? 7.457 7.359 4.371 1.00 93.88 162 PHE A CA 1
ATOM 1263 C C . PHE A 1 162 ? 7.787 6.601 5.663 1.00 93.88 162 PHE A C 1
ATOM 1265 O O . PHE A 1 162 ? 7.170 6.855 6.699 1.00 93.88 162 PHE A O 1
ATOM 1272 N N . ALA A 1 163 ? 8.782 5.714 5.622 1.00 93.44 163 ALA A N 1
ATOM 1273 C CA . ALA A 1 163 ? 9.147 4.901 6.771 1.00 93.44 163 ALA A CA 1
ATOM 1274 C C . ALA A 1 163 ? 9.635 5.745 7.958 1.00 93.44 163 ALA A C 1
ATOM 1276 O O . ALA A 1 163 ? 9.189 5.538 9.086 1.00 93.44 163 ALA A O 1
ATOM 1277 N N . GLU A 1 164 ? 10.499 6.729 7.715 1.00 92.25 164 GLU A N 1
ATOM 1278 C CA . GLU A 1 164 ? 10.982 7.653 8.744 1.00 92.25 164 GLU A CA 1
ATOM 1279 C C . GLU A 1 164 ? 9.838 8.439 9.384 1.00 92.25 164 GLU A C 1
ATOM 1281 O O . GLU A 1 164 ? 9.766 8.543 10.611 1.00 92.25 164 GLU A O 1
ATOM 1286 N N . ASN A 1 165 ? 8.918 8.959 8.570 1.00 90.25 165 ASN A N 1
ATOM 1287 C CA . ASN A 1 165 ? 7.783 9.729 9.062 1.00 90.25 165 ASN A CA 1
ATOM 1288 C C . ASN A 1 165 ? 6.850 8.868 9.916 1.00 90.25 165 ASN A C 1
ATOM 1290 O O . ASN A 1 165 ? 6.478 9.295 11.007 1.00 90.25 165 ASN A O 1
ATOM 1294 N N . VAL A 1 166 ? 6.541 7.641 9.487 1.00 88.38 166 VAL A N 1
ATOM 1295 C CA . VAL A 1 166 ? 5.748 6.688 10.282 1.00 88.38 166 VAL A CA 1
ATOM 1296 C C . VAL A 1 166 ? 6.440 6.360 11.608 1.00 88.38 166 VAL A C 1
ATOM 1298 O O . VAL A 1 166 ? 5.795 6.304 12.657 1.00 88.38 166 VAL A O 1
ATOM 1301 N N . LEU A 1 167 ? 7.760 6.164 11.597 1.00 88.38 167 LEU A N 1
ATOM 1302 C CA . LEU A 1 167 ? 8.514 5.817 12.802 1.00 88.38 167 LEU A CA 1
ATOM 1303 C C . LEU A 1 167 ? 8.636 6.977 13.797 1.00 88.38 167 LEU A C 1
ATOM 1305 O O . LEU A 1 167 ? 8.709 6.710 15.002 1.00 88.38 167 LEU A O 1
ATOM 1309 N N . ARG A 1 168 ? 8.593 8.230 13.322 1.00 87.38 168 ARG A N 1
ATOM 1310 C CA . ARG A 1 168 ? 8.558 9.450 14.149 1.00 87.38 168 ARG A CA 1
ATOM 1311 C C . ARG A 1 168 ? 7.230 9.670 14.870 1.00 87.38 168 ARG A C 1
ATOM 1313 O O . ARG A 1 168 ? 7.206 10.443 15.826 1.00 87.38 168 ARG A O 1
ATOM 1320 N N . ILE A 1 169 ? 6.144 9.019 14.446 1.00 81.19 169 ILE A N 1
ATOM 1321 C CA . ILE A 1 169 ? 4.850 9.159 15.120 1.00 81.19 169 ILE A CA 1
ATOM 1322 C C . ILE A 1 169 ? 4.984 8.639 16.564 1.00 81.19 169 ILE A C 1
ATOM 1324 O O . ILE A 1 169 ? 5.390 7.483 16.745 1.00 81.19 169 ILE A O 1
ATOM 1328 N N . PRO A 1 170 ? 4.670 9.464 17.589 1.00 73.94 170 PRO A N 1
ATOM 1329 C CA . PRO A 1 170 ? 4.833 9.084 18.986 1.00 73.94 170 PRO A CA 1
ATOM 1330 C C . PRO A 1 170 ? 3.980 7.872 19.350 1.00 73.94 170 PRO A C 1
ATOM 1332 O O . PRO A 1 170 ? 2.763 7.861 19.159 1.00 73.94 170 PRO A O 1
ATOM 1335 N N . GLU A 1 171 ? 4.621 6.869 19.939 1.00 68.62 171 GLU A N 1
ATOM 1336 C CA . GLU A 1 171 ? 3.947 5.687 20.455 1.00 68.62 171 GLU A CA 1
ATOM 1337 C C . GLU A 1 171 ? 3.300 6.047 21.798 1.00 68.62 171 GLU A C 1
ATOM 1339 O O . GLU A 1 171 ? 3.966 6.164 22.823 1.00 68.62 171 GLU A O 1
ATOM 1344 N N . LYS A 1 172 ? 1.984 6.288 21.796 1.00 65.06 172 LYS A N 1
ATOM 1345 C CA . LYS A 1 172 ? 1.229 6.546 23.035 1.00 65.06 172 LYS A CA 1
ATOM 1346 C C . LYS A 1 172 ? 0.880 5.260 23.798 1.00 65.06 172 LYS A C 1
ATOM 1348 O O . LYS A 1 172 ? 0.297 5.342 24.877 1.00 65.06 172 LYS A O 1
ATOM 1353 N N . SER A 1 173 ? 1.205 4.084 23.253 1.00 54.38 173 SER A N 1
ATOM 1354 C CA . SER A 1 173 ? 0.934 2.777 23.859 1.00 54.38 173 SER A CA 1
ATOM 1355 C C . SER A 1 173 ? 1.666 1.644 23.140 1.00 54.38 173 SER A C 1
ATOM 1357 O O . SER A 1 173 ? 1.714 1.628 21.913 1.00 54.38 173 SER A O 1
ATOM 1359 N N . ASN A 1 174 ? 2.155 0.670 23.910 1.00 52.38 174 ASN A N 1
ATOM 1360 C CA . ASN A 1 174 ? 2.971 -0.451 23.437 1.00 52.38 174 ASN A CA 1
ATOM 1361 C C . ASN A 1 174 ? 2.179 -1.645 22.860 1.00 52.38 174 ASN A C 1
ATOM 1363 O O . ASN A 1 174 ? 2.816 -2.615 22.452 1.00 52.38 174 ASN A O 1
ATOM 1367 N N . ASP A 1 175 ? 0.835 -1.641 22.816 1.00 53.66 175 ASP A N 1
ATOM 1368 C CA . ASP A 1 175 ? 0.075 -2.892 22.582 1.00 53.66 175 ASP A CA 1
ATOM 1369 C C . ASP A 1 175 ? -1.077 -2.873 21.563 1.00 53.66 175 ASP A C 1
ATOM 1371 O O . ASP A 1 175 ? -1.794 -3.864 21.415 1.00 53.66 175 ASP A O 1
ATOM 1375 N N . ALA A 1 176 ? -1.216 -1.832 20.742 1.00 73.00 176 ALA A N 1
ATOM 1376 C CA . ALA A 1 176 ? -2.138 -1.905 19.607 1.00 73.00 176 ALA A CA 1
ATOM 1377 C C . ALA A 1 176 ? -1.517 -2.735 18.462 1.00 73.00 176 ALA A C 1
ATOM 1379 O O . ALA A 1 176 ? -0.561 -2.306 17.812 1.00 73.00 176 ALA A O 1
ATOM 1380 N N . GLN A 1 177 ? -2.067 -3.926 18.185 1.00 82.19 177 GLN A N 1
ATOM 1381 C CA . GLN A 1 177 ? -1.619 -4.821 17.100 1.00 82.19 177 GLN A CA 1
ATOM 1382 C C . GLN A 1 177 ? -1.471 -4.099 15.745 1.00 82.19 177 GLN A C 1
ATOM 1384 O O . GLN A 1 177 ? -0.527 -4.371 15.001 1.00 82.19 177 GLN A O 1
ATOM 1389 N N . LEU A 1 178 ? -2.358 -3.137 15.457 1.00 83.88 178 LEU A N 1
ATOM 1390 C CA . LEU A 1 178 ? -2.301 -2.287 14.265 1.00 83.88 178 LEU A CA 1
ATOM 1391 C C . LEU A 1 178 ? -1.021 -1.438 14.213 1.00 83.88 178 LEU A C 1
ATOM 1393 O O . LEU A 1 178 ? -0.319 -1.437 13.205 1.00 83.88 178 LEU A O 1
ATOM 1397 N N . VAL A 1 179 ? -0.682 -0.762 15.312 1.00 82.25 179 VAL A N 1
ATOM 1398 C CA . VAL A 1 179 ? 0.504 0.102 15.415 1.00 82.25 179 VAL A CA 1
ATOM 1399 C C . VAL A 1 179 ? 1.777 -0.715 15.223 1.00 82.25 179 VAL A C 1
ATOM 1401 O O . VAL A 1 179 ? 2.654 -0.328 14.447 1.00 82.25 179 VAL A O 1
ATOM 1404 N N . LYS A 1 180 ? 1.847 -1.899 15.845 1.00 86.44 180 LYS A N 1
ATOM 1405 C CA . LYS A 1 180 ? 2.957 -2.843 15.644 1.00 86.44 180 LYS A CA 1
ATOM 1406 C C . LYS A 1 180 ? 3.084 -3.258 14.179 1.00 86.44 180 LYS A C 1
ATOM 1408 O O . LYS A 1 180 ? 4.197 -3.291 13.657 1.00 86.44 180 LYS A O 1
ATOM 1413 N N . ALA A 1 181 ? 1.969 -3.545 13.504 1.00 89.31 181 ALA A N 1
ATOM 1414 C CA . ALA A 1 181 ? 1.971 -3.921 12.092 1.00 89.31 181 ALA A CA 1
ATOM 1415 C C . ALA A 1 181 ? 2.450 -2.779 11.180 1.00 89.31 181 ALA A C 1
ATOM 1417 O O . ALA A 1 181 ? 3.291 -3.015 10.312 1.00 89.31 181 ALA A O 1
ATOM 1418 N N . ILE A 1 182 ? 1.974 -1.550 11.402 1.00 89.38 182 ILE A N 1
ATOM 1419 C CA . ILE A 1 182 ? 2.371 -0.364 10.627 1.00 89.38 182 ILE A CA 1
ATOM 1420 C C . ILE A 1 182 ? 3.865 -0.066 10.819 1.00 89.38 182 ILE A C 1
ATOM 1422 O O . ILE A 1 182 ? 4.596 0.089 9.841 1.00 89.38 182 ILE A O 1
ATOM 1426 N N . ARG A 1 183 ? 4.353 -0.051 12.067 1.00 88.69 183 ARG A N 1
ATOM 1427 C CA . ARG A 1 183 ? 5.775 0.199 12.363 1.00 88.69 183 ARG A CA 1
ATOM 1428 C C . ARG A 1 183 ? 6.677 -0.913 11.834 1.00 88.69 183 ARG A C 1
ATOM 1430 O O . ARG A 1 183 ? 7.763 -0.619 11.345 1.00 88.69 183 ARG A O 1
ATOM 1437 N N . HIS A 1 184 ? 6.240 -2.173 11.900 1.00 92.25 184 HIS A N 1
ATOM 1438 C CA . HIS A 1 184 ? 6.957 -3.281 11.265 1.00 92.25 184 HIS A CA 1
ATOM 1439 C C . HIS A 1 184 ? 7.097 -3.048 9.760 1.00 92.25 184 HIS A C 1
ATOM 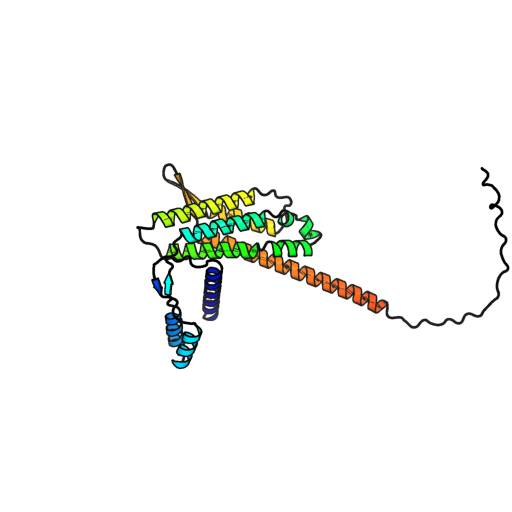1441 O O . HIS A 1 184 ? 8.204 -3.118 9.244 1.00 92.25 184 HIS A O 1
ATOM 1447 N N . CYS A 1 185 ? 5.998 -2.723 9.071 1.00 93.44 185 CYS A N 1
ATOM 1448 C CA . CYS A 1 185 ? 6.030 -2.422 7.640 1.00 93.44 185 CYS A CA 1
ATOM 1449 C C . CYS A 1 185 ? 7.018 -1.290 7.329 1.00 93.44 185 CYS A C 1
ATOM 1451 O O . CYS A 1 185 ? 7.814 -1.423 6.408 1.00 93.44 185 CYS A O 1
ATOM 1453 N N . ALA A 1 186 ? 7.014 -0.209 8.117 1.00 92.62 186 ALA A N 1
ATOM 1454 C CA . ALA A 1 186 ? 7.949 0.901 7.945 1.00 92.62 186 ALA A CA 1
ATOM 1455 C C . ALA A 1 186 ? 9.418 0.464 8.092 1.00 92.62 186 ALA A C 1
ATOM 1457 O O . ALA A 1 186 ? 10.227 0.783 7.226 1.00 92.62 186 ALA A O 1
ATOM 1458 N N . ARG A 1 187 ? 9.764 -0.312 9.130 1.00 94.25 187 ARG A N 1
ATOM 1459 C CA . ARG A 1 187 ? 11.136 -0.825 9.318 1.00 94.25 187 ARG A CA 1
ATOM 1460 C C . ARG A 1 187 ? 11.568 -1.733 8.170 1.00 94.25 187 ARG A C 1
ATOM 1462 O O . ARG A 1 187 ? 12.618 -1.504 7.584 1.00 94.25 187 ARG A O 1
ATOM 1469 N N . SER A 1 188 ? 10.732 -2.697 7.787 1.00 94.38 188 SER A N 1
ATOM 1470 C CA . SER A 1 188 ? 11.043 -3.590 6.666 1.00 94.38 188 SER A CA 1
ATOM 1471 C C . SER A 1 188 ? 11.159 -2.827 5.343 1.00 94.38 188 SER A C 1
ATOM 1473 O O . SER A 1 188 ? 12.010 -3.142 4.520 1.00 94.38 188 SER A O 1
ATOM 1475 N N . CYS A 1 189 ? 10.378 -1.761 5.140 1.00 93.19 189 CYS A N 1
ATOM 1476 C CA . CYS A 1 189 ? 10.548 -0.886 3.979 1.00 93.19 189 CYS A CA 1
ATOM 1477 C C . CYS A 1 189 ? 11.922 -0.195 3.951 1.00 93.19 189 CYS A C 1
ATOM 1479 O O . CYS A 1 189 ? 12.463 -0.029 2.862 1.00 93.19 189 CYS A O 1
ATOM 1481 N N . GLN A 1 190 ? 12.502 0.173 5.102 1.00 92.19 190 GLN A N 1
ATOM 1482 C CA . GLN A 1 190 ? 13.872 0.709 5.159 1.00 92.19 190 GLN A CA 1
ATOM 1483 C C . GLN A 1 190 ? 14.910 -0.352 4.786 1.00 92.19 190 GLN A C 1
ATOM 1485 O O . GLN A 1 190 ? 15.836 -0.053 4.042 1.00 92.19 190 GLN A O 1
ATOM 1490 N N . GLU A 1 191 ? 14.736 -1.589 5.255 1.00 91.06 191 GLU A N 1
ATOM 1491 C CA . GLU A 1 191 ? 15.627 -2.714 4.926 1.00 91.06 191 GLU A CA 1
ATOM 1492 C C . GLU A 1 191 ? 15.614 -3.050 3.426 1.00 91.06 191 GLU A C 1
ATOM 1494 O O . GLU A 1 191 ? 16.628 -3.468 2.872 1.00 91.06 191 GLU A O 1
ATOM 1499 N N . HIS A 1 192 ? 14.483 -2.825 2.751 1.00 91.31 192 HIS A N 1
ATOM 1500 C CA . HIS A 1 192 ? 14.340 -3.008 1.304 1.00 91.31 192 HIS A CA 1
ATOM 1501 C C . HIS A 1 192 ? 14.894 -1.853 0.461 1.00 91.31 192 HIS A C 1
ATOM 1503 O O . HIS A 1 192 ? 14.823 -1.911 -0.769 1.00 91.31 192 HIS A O 1
ATOM 1509 N N . VAL A 1 193 ? 15.445 -0.811 1.085 1.00 90.56 193 VAL A N 1
ATOM 1510 C CA . VAL A 1 193 ? 16.155 0.253 0.378 1.00 90.56 193 VAL A CA 1
ATOM 1511 C C . VAL A 1 193 ? 17.651 0.064 0.576 1.00 90.56 193 VAL A C 1
ATOM 1513 O O . VAL A 1 193 ? 18.204 0.330 1.644 1.00 90.56 193 VAL A O 1
ATOM 1516 N N . VAL A 1 194 ? 18.326 -0.377 -0.482 1.00 81.38 194 VAL A N 1
ATOM 1517 C CA . VAL A 1 194 ? 19.785 -0.468 -0.501 1.00 81.38 194 VAL A CA 1
ATOM 1518 C C . VAL A 1 194 ? 20.346 0.944 -0.609 1.00 81.38 194 VAL A C 1
ATOM 1520 O O . VAL A 1 194 ? 19.968 1.707 -1.499 1.00 81.38 194 VAL A O 1
ATOM 1523 N N . THR A 1 195 ? 21.258 1.286 0.300 1.00 74.62 195 THR A N 1
ATOM 1524 C CA . THR A 1 195 ? 21.980 2.559 0.288 1.00 74.62 195 THR A CA 1
ATOM 1525 C C . THR A 1 195 ? 23.449 2.305 -0.037 1.00 74.62 195 THR A C 1
ATOM 1527 O O . THR A 1 195 ? 24.181 1.674 0.722 1.00 74.62 195 THR A O 1
ATOM 1530 N N . GLY A 1 196 ? 23.882 2.771 -1.204 1.00 64.00 196 GLY A N 1
ATOM 1531 C CA . GLY A 1 196 ? 25.269 2.742 -1.653 1.00 64.00 196 GLY A CA 1
ATOM 1532 C C . GLY A 1 196 ? 25.903 4.133 -1.629 1.00 64.00 196 GLY A C 1
ATOM 1533 O O . GLY A 1 196 ? 25.221 5.161 -1.634 1.00 64.00 196 GLY A O 1
ATOM 1534 N N . ARG A 1 197 ? 27.238 4.185 -1.643 1.00 56.09 197 ARG A N 1
ATOM 1535 C CA . ARG A 1 197 ? 27.995 5.401 -1.980 1.00 56.09 197 ARG A CA 1
ATOM 1536 C C . ARG A 1 197 ? 28.752 5.165 -3.280 1.00 56.09 197 ARG A C 1
ATOM 1538 O O . ARG A 1 197 ? 29.848 4.618 -3.267 1.00 56.09 197 ARG A O 1
ATOM 1545 N N . SER A 1 198 ? 28.169 5.617 -4.385 1.00 53.28 198 SER A N 1
ATOM 1546 C CA . SER A 1 198 ? 28.836 5.712 -5.682 1.00 53.28 198 SER A CA 1
ATOM 1547 C C . SER A 1 198 ? 29.196 7.181 -5.938 1.00 53.28 198 SER A C 1
ATOM 1549 O O . SER A 1 198 ? 28.356 8.028 -6.247 1.00 53.28 198 SER A O 1
ATOM 1551 N N . GLY A 1 199 ? 30.465 7.533 -5.711 1.00 63.19 199 GLY A N 1
ATOM 1552 C CA . GLY A 1 199 ? 30.959 8.903 -5.890 1.00 63.19 199 GLY A CA 1
ATOM 1553 C C . GLY A 1 199 ? 30.381 9.921 -4.889 1.00 63.19 199 GLY A C 1
ATOM 1554 O O . GLY A 1 199 ? 30.392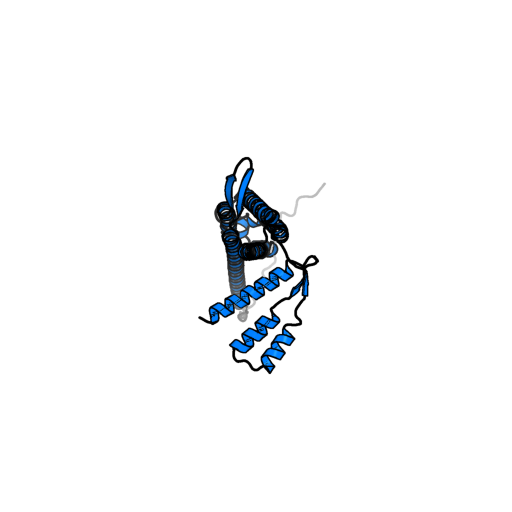 9.695 -3.681 1.00 63.19 199 GLY A O 1
ATOM 1555 N N . ARG A 1 200 ? 29.928 11.090 -5.380 1.00 56.16 200 ARG A N 1
ATOM 1556 C CA . ARG A 1 200 ? 29.436 12.220 -4.551 1.00 56.16 200 ARG A CA 1
ATOM 1557 C C . ARG A 1 200 ? 27.946 12.149 -4.186 1.00 56.16 200 ARG A C 1
ATOM 1559 O O . ARG A 1 200 ? 27.483 13.019 -3.451 1.00 56.16 200 ARG A O 1
ATOM 1566 N N . ARG A 1 201 ? 27.180 11.183 -4.705 1.00 54.06 201 ARG A N 1
ATOM 1567 C CA . ARG A 1 201 ? 25.738 11.066 -4.433 1.00 54.06 201 ARG A CA 1
ATOM 1568 C C . ARG A 1 201 ? 25.421 9.715 -3.783 1.00 54.06 201 ARG A C 1
ATOM 1570 O O . ARG A 1 201 ? 25.996 8.711 -4.193 1.00 54.06 201 ARG A O 1
ATOM 1577 N N . PRO A 1 202 ? 24.536 9.680 -2.773 1.00 59.22 202 PRO A N 1
ATOM 1578 C CA . PRO A 1 202 ? 24.001 8.421 -2.280 1.00 59.22 202 PRO A CA 1
ATOM 1579 C C . PRO A 1 202 ? 23.229 7.728 -3.405 1.00 59.22 202 PRO A C 1
ATOM 1581 O O . PRO A 1 202 ? 22.447 8.360 -4.121 1.00 59.22 202 PRO A O 1
ATOM 1584 N N . GLU A 1 203 ? 23.491 6.442 -3.573 1.00 71.88 203 GLU A N 1
ATOM 1585 C CA . GLU A 1 203 ? 22.812 5.591 -4.538 1.00 71.88 203 GLU A CA 1
ATOM 1586 C C . GLU A 1 203 ? 21.731 4.820 -3.786 1.00 71.88 203 GLU A C 1
ATOM 1588 O O . GLU A 1 203 ? 22.021 4.147 -2.800 1.00 71.88 203 GLU A O 1
ATOM 1593 N N . TYR A 1 204 ? 20.480 4.993 -4.203 1.00 79.44 204 TYR A N 1
ATOM 1594 C CA . TYR A 1 204 ? 19.338 4.339 -3.582 1.00 79.44 204 TYR A CA 1
ATOM 1595 C C . TYR A 1 204 ? 18.748 3.343 -4.565 1.00 79.44 204 TYR A C 1
ATOM 1597 O O . TYR A 1 204 ? 18.322 3.732 -5.650 1.00 79.44 204 TYR A O 1
ATOM 1605 N N . GLU A 1 205 ? 18.675 2.080 -4.181 1.00 85.50 205 GLU A N 1
ATOM 1606 C CA . GLU A 1 205 ? 17.966 1.075 -4.963 1.00 85.50 205 GLU A CA 1
ATOM 1607 C C . GLU A 1 205 ? 16.837 0.486 -4.125 1.00 85.50 205 GLU A C 1
ATOM 1609 O O . GLU A 1 205 ? 17.020 0.142 -2.958 1.00 85.50 205 GLU A O 1
ATOM 1614 N N . LEU A 1 206 ? 15.645 0.413 -4.714 1.00 91.19 206 LEU A N 1
ATOM 1615 C CA . LEU A 1 206 ? 14.462 -0.127 -4.059 1.00 91.19 206 LEU A CA 1
ATOM 1616 C C . LEU A 1 206 ? 14.259 -1.579 -4.489 1.00 91.19 206 LEU A C 1
ATOM 1618 O O . LEU A 1 206 ? 14.018 -1.845 -5.670 1.00 91.19 206 LEU A O 1
ATOM 1622 N N . ASP A 1 207 ? 14.245 -2.505 -3.531 1.00 92.50 207 ASP A N 1
ATOM 1623 C CA . ASP A 1 207 ? 13.717 -3.850 -3.758 1.00 92.50 207 ASP A CA 1
ATOM 1624 C C . ASP A 1 207 ? 12.192 -3.783 -3.930 1.00 92.50 207 ASP A C 1
ATOM 1626 O O . ASP A 1 207 ? 11.405 -3.996 -3.006 1.00 92.50 207 ASP A O 1
ATOM 1630 N N . LEU A 1 208 ? 11.763 -3.528 -5.169 1.00 91.75 208 LEU A N 1
ATOM 1631 C CA . LEU A 1 208 ? 10.350 -3.428 -5.541 1.00 91.75 208 LEU A CA 1
ATOM 1632 C C . LEU A 1 208 ? 9.541 -4.665 -5.137 1.00 91.75 208 LEU A C 1
ATOM 1634 O O . LEU A 1 208 ? 8.330 -4.568 -4.931 1.00 91.75 208 LEU A O 1
ATOM 1638 N N . ARG A 1 209 ? 10.167 -5.847 -5.077 1.00 91.31 209 ARG A N 1
ATOM 1639 C CA . ARG A 1 209 ? 9.464 -7.090 -4.755 1.00 91.31 209 ARG A CA 1
ATOM 1640 C C . ARG A 1 209 ? 9.260 -7.220 -3.252 1.00 91.31 209 ARG A C 1
ATOM 1642 O O . ARG A 1 209 ? 8.138 -7.528 -2.852 1.00 91.31 209 ARG A O 1
ATOM 1649 N N . GLY A 1 210 ? 10.310 -6.992 -2.471 1.00 91.50 210 GLY A N 1
ATOM 1650 C CA . GLY A 1 210 ? 10.261 -7.005 -1.014 1.00 91.50 210 GLY A CA 1
ATOM 1651 C C . GLY A 1 210 ? 9.306 -5.948 -0.474 1.00 91.50 210 GLY A C 1
ATOM 1652 O O . GLY A 1 210 ? 8.330 -6.285 0.197 1.00 91.50 210 GLY A O 1
ATOM 1653 N N . THR A 1 211 ? 9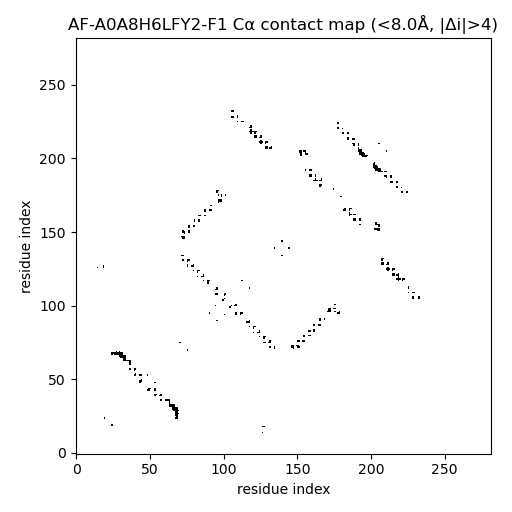.472 -4.691 -0.893 1.00 94.19 211 THR A N 1
ATOM 1654 C CA . THR A 1 211 ? 8.603 -3.581 -0.470 1.00 94.19 211 THR A CA 1
ATOM 1655 C C . THR A 1 211 ? 7.135 -3.830 -0.823 1.00 94.19 211 THR A C 1
ATOM 1657 O O . THR A 1 211 ? 6.244 -3.590 -0.008 1.00 94.19 211 THR A O 1
ATOM 1660 N N . ARG A 1 212 ? 6.854 -4.380 -2.015 1.00 94.56 212 ARG A N 1
ATOM 1661 C CA . ARG A 1 212 ? 5.491 -4.777 -2.407 1.00 94.56 212 ARG A CA 1
ATOM 1662 C C . ARG A 1 212 ? 4.885 -5.759 -1.411 1.00 94.56 212 ARG A C 1
ATOM 1664 O O . ARG A 1 212 ? 3.714 -5.623 -1.053 1.00 94.56 212 ARG A O 1
ATOM 1671 N N . ASP A 1 213 ? 5.643 -6.790 -1.054 1.00 93.75 213 ASP A N 1
ATOM 1672 C CA . ASP A 1 213 ? 5.154 -7.864 -0.197 1.00 93.75 213 ASP A CA 1
ATOM 1673 C C . ASP A 1 213 ? 4.896 -7.354 1.225 1.00 93.75 213 ASP A C 1
ATOM 1675 O O . ASP A 1 213 ? 3.916 -7.774 1.838 1.00 93.75 213 ASP A O 1
ATOM 1679 N N . GLU A 1 214 ? 5.674 -6.386 1.713 1.00 95.44 214 GLU A N 1
ATOM 1680 C CA . GLU A 1 214 ? 5.414 -5.721 2.996 1.00 95.44 214 GLU A CA 1
ATOM 1681 C C . GLU A 1 214 ? 4.105 -4.923 2.999 1.00 95.44 214 GLU A C 1
ATOM 1683 O O . GLU A 1 214 ? 3.273 -5.117 3.892 1.00 95.44 214 GLU A O 1
ATOM 1688 N N . PHE A 1 215 ? 3.841 -4.116 1.966 1.00 94.88 215 PHE A N 1
ATOM 1689 C CA . PHE A 1 215 ? 2.562 -3.404 1.857 1.00 94.88 215 PHE A CA 1
ATOM 1690 C C . PHE A 1 215 ? 1.365 -4.357 1.751 1.00 94.88 215 PHE A C 1
ATOM 1692 O O . PHE A 1 215 ? 0.329 -4.128 2.378 1.00 94.88 215 PHE A O 1
ATOM 1699 N N . LEU A 1 216 ? 1.505 -5.462 1.013 1.00 93.38 216 LEU A N 1
ATOM 1700 C CA . LEU A 1 216 ? 0.446 -6.465 0.897 1.00 93.38 216 LEU A CA 1
ATOM 1701 C C . LEU A 1 216 ? 0.204 -7.209 2.222 1.00 93.38 216 LEU A C 1
ATOM 1703 O O . LEU A 1 216 ? -0.947 -7.453 2.599 1.00 93.38 216 LEU A O 1
ATOM 1707 N N . LYS A 1 217 ? 1.271 -7.546 2.959 1.00 93.12 217 LYS A N 1
ATOM 1708 C CA . LYS A 1 217 ? 1.167 -8.125 4.308 1.00 93.12 217 LYS A CA 1
ATOM 1709 C C . LYS A 1 217 ? 0.463 -7.163 5.258 1.00 93.12 217 LYS A C 1
ATOM 1711 O O . LYS A 1 217 ? -0.401 -7.601 6.016 1.00 93.12 217 LYS A O 1
ATOM 1716 N N . LEU A 1 218 ? 0.801 -5.873 5.216 1.00 93.06 218 LEU A N 1
ATOM 1717 C CA . LEU A 1 218 ? 0.140 -4.859 6.034 1.00 93.06 218 LEU A CA 1
ATOM 1718 C C . LEU A 1 218 ? -1.350 -4.754 5.690 1.00 93.06 218 LEU A C 1
ATOM 1720 O O . LEU A 1 218 ? -2.174 -4.816 6.600 1.00 93.06 218 LEU A O 1
ATOM 1724 N N . ALA A 1 219 ? -1.705 -4.685 4.402 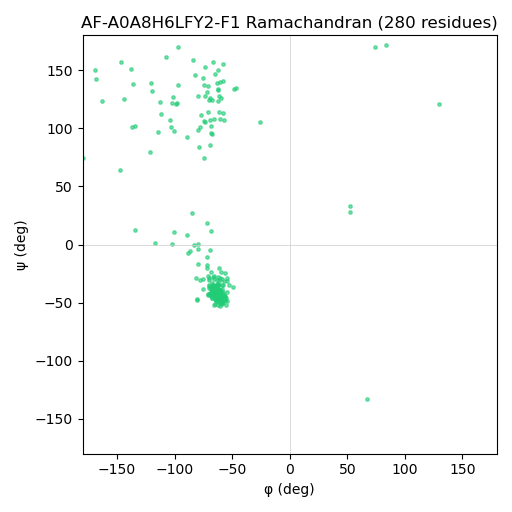1.00 92.75 219 ALA A N 1
ATOM 1725 C CA . ALA A 1 219 ? -3.102 -4.673 3.959 1.00 92.75 219 ALA A CA 1
ATOM 1726 C C . ALA A 1 219 ? -3.879 -5.878 4.513 1.00 92.75 219 ALA A C 1
ATOM 1728 O O . ALA A 1 219 ? -4.926 -5.715 5.131 1.00 92.75 219 ALA A O 1
ATOM 1729 N N . THR A 1 220 ? -3.313 -7.080 4.379 1.00 90.31 220 THR A N 1
ATOM 1730 C CA . THR A 1 220 ? -3.931 -8.327 4.859 1.00 90.31 220 THR A CA 1
ATOM 1731 C C . THR A 1 220 ? -4.106 -8.338 6.379 1.00 90.31 220 THR A C 1
ATOM 1733 O O . THR A 1 220 ? -5.139 -8.776 6.882 1.00 90.31 220 THR A O 1
ATOM 1736 N N . LYS A 1 221 ? -3.119 -7.832 7.131 1.00 90.31 221 LYS A N 1
ATOM 1737 C CA . LYS A 1 221 ? -3.218 -7.707 8.594 1.00 90.31 221 LYS A CA 1
ATOM 1738 C C . LYS A 1 221 ? -4.332 -6.744 9.007 1.00 90.31 221 LYS A C 1
ATOM 1740 O O . LYS A 1 221 ? -5.040 -7.039 9.962 1.00 90.31 221 LYS A O 1
ATOM 1745 N N . ILE A 1 222 ? -4.500 -5.625 8.303 1.00 89.12 222 ILE A N 1
ATOM 1746 C CA . ILE A 1 222 ? -5.571 -4.657 8.587 1.00 89.12 222 ILE A CA 1
ATOM 1747 C C . ILE A 1 222 ? -6.947 -5.285 8.334 1.00 89.12 222 ILE A C 1
ATOM 1749 O O . ILE A 1 222 ? -7.821 -5.172 9.187 1.00 89.12 222 ILE A O 1
ATOM 1753 N N . GLU A 1 223 ? -7.123 -5.998 7.220 1.00 88.31 223 GLU A N 1
ATOM 1754 C CA . GLU A 1 223 ? -8.374 -6.715 6.920 1.00 88.31 223 GLU A CA 1
ATOM 1755 C C . GLU A 1 223 ? -8.697 -7.779 7.982 1.00 88.31 223 GLU A C 1
ATOM 1757 O O . GLU A 1 223 ? -9.833 -7.890 8.441 1.00 88.31 223 GLU A O 1
ATOM 1762 N N . ALA A 1 224 ? -7.689 -8.527 8.439 1.00 87.50 224 ALA A N 1
ATOM 1763 C CA . ALA A 1 224 ? -7.864 -9.505 9.510 1.00 87.50 224 ALA A CA 1
ATOM 1764 C C . ALA A 1 224 ? -8.281 -8.849 10.839 1.00 87.50 224 ALA A C 1
ATOM 1766 O O . ALA A 1 224 ? -9.131 -9.386 11.548 1.00 87.50 224 ALA A O 1
ATOM 1767 N N . LEU A 1 225 ? -7.715 -7.680 11.164 1.00 86.06 225 LEU A N 1
ATOM 1768 C CA . LEU A 1 225 ? -8.114 -6.903 12.340 1.00 86.06 225 LEU A CA 1
ATOM 1769 C C . LEU A 1 225 ? -9.561 -6.415 12.219 1.00 86.06 225 LEU A C 1
ATOM 1771 O O . LEU A 1 225 ? -10.330 -6.587 13.161 1.00 86.06 225 LEU A O 1
ATOM 1775 N N . LEU A 1 226 ? -9.950 -5.854 11.069 1.00 85.19 226 LEU A N 1
ATOM 1776 C CA . LEU A 1 226 ? -11.329 -5.422 10.810 1.00 85.19 226 LEU A CA 1
ATOM 1777 C C . LEU A 1 226 ? -12.322 -6.575 11.003 1.00 85.19 226 LEU A C 1
ATOM 1779 O O . LEU A 1 226 ? -13.336 -6.400 11.678 1.00 85.19 226 LEU A O 1
ATOM 1783 N N . LEU A 1 227 ? -12.005 -7.761 10.477 1.00 85.06 227 LEU A N 1
ATOM 1784 C CA . LEU A 1 227 ? -12.833 -8.952 10.655 1.00 85.06 227 LEU A CA 1
ATOM 1785 C C . LEU A 1 227 ? -12.952 -9.365 12.130 1.00 85.06 227 LEU A C 1
ATOM 1787 O O . LEU A 1 227 ? -14.053 -9.647 12.598 1.00 85.06 227 LEU A O 1
ATOM 1791 N N . ASP A 1 228 ? -11.847 -9.382 12.879 1.00 84.75 228 ASP A N 1
ATOM 1792 C CA . ASP A 1 228 ? -11.869 -9.728 14.306 1.00 84.75 228 ASP A CA 1
ATOM 1793 C C . ASP A 1 228 ? -12.719 -8.735 15.118 1.00 84.75 228 ASP A C 1
ATOM 1795 O O . ASP A 1 228 ? -13.532 -9.146 15.950 1.00 84.75 228 ASP A O 1
ATOM 1799 N N . PHE A 1 229 ? -12.616 -7.431 14.841 1.00 80.56 229 PHE A N 1
ATOM 1800 C CA . PHE A 1 229 ? -13.464 -6.424 15.489 1.00 80.56 229 PHE A CA 1
ATOM 1801 C C . PHE A 1 229 ? -14.948 -6.590 15.144 1.00 80.56 229 PHE A C 1
ATOM 1803 O O . PHE A 1 229 ? -15.784 -6.503 16.046 1.00 80.56 229 PHE A O 1
ATOM 1810 N N . LEU A 1 230 ? -15.277 -6.883 13.884 1.00 82.56 230 LEU A N 1
ATOM 1811 C CA . LEU A 1 230 ? -16.652 -7.138 13.451 1.00 82.56 230 LEU A CA 1
ATOM 1812 C C . LEU A 1 230 ? -17.247 -8.350 14.181 1.00 82.56 230 LEU A C 1
ATOM 1814 O O . LEU A 1 230 ? -18.288 -8.227 14.827 1.00 82.56 230 LEU A O 1
ATOM 1818 N N . LEU A 1 231 ? -16.532 -9.478 14.204 1.00 82.38 231 LEU A N 1
ATOM 1819 C CA . LEU A 1 231 ? -16.977 -10.693 14.898 1.00 82.38 231 LEU A CA 1
ATOM 1820 C C . LEU A 1 231 ? -17.133 -10.481 16.412 1.00 82.38 231 LEU A C 1
ATOM 1822 O O . LEU A 1 231 ? -18.015 -11.067 17.046 1.00 82.38 231 LEU A O 1
ATOM 1826 N N . ARG A 1 232 ? -16.280 -9.656 17.030 1.00 79.81 232 ARG A N 1
ATOM 1827 C CA . ARG A 1 232 ? -16.410 -9.290 18.451 1.00 79.81 232 ARG A CA 1
ATOM 1828 C C . ARG A 1 232 ? -17.640 -8.420 18.706 1.00 79.81 232 ARG A C 1
ATOM 1830 O O . ARG A 1 232 ? -18.285 -8.606 19.740 1.00 79.81 232 ARG A O 1
ATOM 1837 N N . ASN A 1 233 ? -17.959 -7.494 17.805 1.00 74.56 233 ASN A N 1
ATOM 1838 C CA . ASN A 1 233 ? -19.138 -6.637 17.922 1.00 74.56 233 ASN A CA 1
ATOM 1839 C C . ASN A 1 233 ? -20.435 -7.441 17.751 1.00 74.56 233 ASN A C 1
ATOM 1841 O O . ASN A 1 233 ? -21.323 -7.318 18.592 1.00 74.56 233 ASN A O 1
ATOM 1845 N N . GLU A 1 234 ? -20.509 -8.335 16.763 1.00 80.69 234 GLU A N 1
ATOM 1846 C CA . GLU A 1 234 ? -21.667 -9.222 16.559 1.00 80.69 234 GLU A CA 1
ATOM 1847 C C . GLU A 1 234 ? -21.927 -10.116 17.779 1.00 80.69 234 GLU A C 1
ATOM 1849 O O . GLU A 1 234 ? -23.053 -10.213 18.264 1.00 80.69 234 GLU A O 1
ATOM 1854 N N . LYS A 1 235 ? -20.874 -10.708 18.360 1.00 79.56 235 LYS A N 1
ATOM 1855 C CA . LYS A 1 235 ? -20.997 -11.516 19.587 1.00 79.56 235 LYS A CA 1
ATOM 1856 C C . LYS A 1 235 ? -21.507 -10.714 20.785 1.00 79.56 235 LYS A C 1
ATOM 1858 O O . LYS A 1 235 ? -22.201 -11.271 21.634 1.00 79.56 235 LYS A O 1
ATOM 1863 N N . LYS A 1 236 ? -21.136 -9.435 20.901 1.00 75.94 236 LYS A N 1
ATOM 1864 C CA . LYS A 1 236 ? -21.650 -8.554 21.961 1.00 75.94 236 LYS A CA 1
ATOM 1865 C C . LYS A 1 236 ? -23.122 -8.217 21.734 1.00 75.94 236 LYS A C 1
ATOM 1867 O O . LYS A 1 236 ? -23.879 -8.278 22.698 1.00 75.94 236 LYS A O 1
ATOM 1872 N N . ALA A 1 237 ? -23.511 -7.922 20.493 1.00 76.12 237 ALA A N 1
ATOM 1873 C CA . ALA A 1 237 ? -24.899 -7.656 20.127 1.00 76.12 237 ALA A CA 1
ATOM 1874 C C . ALA A 1 237 ? -25.799 -8.857 20.455 1.00 76.12 237 ALA A C 1
ATOM 1876 O O . ALA A 1 237 ? -26.758 -8.693 21.203 1.00 76.12 237 ALA A O 1
ATOM 1877 N N . LEU A 1 238 ? -25.407 -10.070 20.042 1.00 76.88 238 LEU A N 1
ATOM 1878 C CA . LEU A 1 238 ? -26.141 -11.302 20.365 1.00 76.88 238 LEU A CA 1
ATOM 1879 C C . LEU A 1 238 ? -26.322 -11.496 21.877 1.00 76.88 238 LEU A C 1
ATOM 1881 O O . LEU A 1 238 ? -27.423 -11.740 22.351 1.00 76.88 238 LEU A O 1
ATOM 1885 N N . ARG A 1 239 ? -25.249 -11.329 22.665 1.00 76.88 239 ARG A N 1
ATOM 1886 C CA . ARG A 1 239 ? -25.331 -11.463 24.132 1.00 76.88 239 ARG A CA 1
ATOM 1887 C C . ARG A 1 239 ? -26.270 -10.440 24.764 1.00 76.88 239 ARG A C 1
ATOM 1889 O O . ARG A 1 239 ? -26.877 -10.727 25.792 1.00 76.88 239 ARG A O 1
ATOM 1896 N N . GLN A 1 240 ? -26.340 -9.239 24.203 1.00 77.19 240 GLN A N 1
ATOM 1897 C CA . GLN A 1 240 ? -27.204 -8.178 24.702 1.00 77.19 240 GLN A CA 1
ATOM 1898 C C . GLN A 1 240 ? -28.669 -8.433 24.324 1.00 77.19 240 GLN A C 1
ATOM 1900 O O . GLN A 1 240 ? -29.546 -8.238 25.163 1.00 77.19 240 GLN A O 1
ATOM 1905 N N . GLU A 1 241 ? -28.928 -8.949 23.122 1.00 77.19 241 GLU A N 1
ATOM 1906 C CA . GLU A 1 241 ? -30.246 -9.434 22.697 1.00 77.19 241 GLU A CA 1
ATOM 1907 C C . GLU A 1 241 ? -30.727 -10.616 23.546 1.00 77.19 241 GLU A C 1
ATOM 1909 O O . GLU A 1 241 ? -31.878 -10.617 23.983 1.00 77.19 241 GLU A O 1
ATOM 1914 N N . ASP A 1 242 ? -29.852 -11.573 23.866 1.00 79.81 242 ASP A N 1
ATOM 1915 C CA . ASP A 1 242 ? -30.158 -12.688 24.771 1.00 79.81 242 ASP A CA 1
ATOM 1916 C C . ASP A 1 242 ? -30.509 -12.187 26.180 1.00 79.81 242 ASP A C 1
ATOM 1918 O O . ASP A 1 242 ? -31.448 -12.675 26.816 1.00 79.81 242 ASP A O 1
ATOM 1922 N N . LEU A 1 243 ? -29.778 -11.181 26.676 1.00 78.81 243 LEU A N 1
ATOM 1923 C CA . LEU A 1 243 ? -30.031 -10.573 27.982 1.00 78.81 243 LEU A CA 1
ATOM 1924 C C . LEU A 1 243 ? -31.395 -9.866 28.012 1.00 78.81 243 LEU A C 1
ATOM 1926 O O . LEU A 1 243 ? -32.162 -10.045 28.960 1.00 78.81 243 LEU A O 1
ATOM 1930 N N . LEU A 1 244 ? -31.712 -9.098 26.967 1.00 79.38 244 LEU A N 1
ATOM 1931 C CA . LEU A 1 244 ? -32.994 -8.406 26.819 1.00 79.38 244 LEU A CA 1
ATOM 1932 C C . LEU A 1 244 ? -34.151 -9.397 26.644 1.00 79.38 244 LEU A C 1
ATOM 1934 O O . LEU A 1 244 ? -35.182 -9.250 27.298 1.00 79.38 244 LEU A O 1
ATOM 1938 N N . SER A 1 245 ? -33.957 -10.450 25.849 1.00 79.25 245 SER A N 1
ATOM 1939 C CA . SER A 1 245 ? -34.930 -11.532 25.661 1.00 79.25 245 SER A CA 1
ATOM 1940 C C . SER A 1 245 ? -35.185 -12.294 26.964 1.00 79.25 245 SER A C 1
ATOM 1942 O O . SER A 1 245 ? -36.330 -12.605 27.288 1.00 79.25 245 SER A O 1
ATOM 1944 N N . SER A 1 246 ? -34.144 -12.526 27.771 1.00 82.88 246 SER A N 1
ATOM 1945 C CA . SER A 1 246 ? -34.255 -13.119 29.111 1.00 82.88 246 SER A CA 1
ATOM 1946 C C . SER A 1 246 ? -35.006 -12.209 30.090 1.00 82.88 246 SER A C 1
ATOM 1948 O O . SER A 1 246 ? -35.852 -12.679 30.856 1.00 82.88 246 SER A O 1
ATOM 1950 N N . MET A 1 247 ? -34.757 -10.896 30.051 1.00 75.38 247 MET A N 1
ATOM 1951 C CA . MET A 1 247 ? -35.500 -9.921 30.857 1.00 75.38 247 MET A CA 1
ATOM 1952 C C . MET A 1 247 ? -36.974 -9.836 30.447 1.00 75.38 247 MET A C 1
ATOM 1954 O O . MET A 1 247 ? -37.843 -9.829 31.318 1.00 75.38 247 MET A O 1
ATOM 1958 N N . MET A 1 248 ? -37.271 -9.840 29.147 1.00 74.31 248 MET A N 1
ATOM 1959 C CA . MET A 1 248 ? -38.643 -9.853 28.636 1.00 74.31 248 MET A CA 1
ATOM 1960 C C . MET A 1 248 ? -39.373 -11.164 28.947 1.00 74.31 248 MET A C 1
ATOM 1962 O O . MET A 1 248 ? -40.533 -11.133 29.349 1.00 74.31 248 MET A O 1
ATOM 1966 N N . GLY A 1 249 ? -38.692 -12.310 28.859 1.00 70.00 249 GLY A N 1
ATOM 1967 C CA . GLY A 1 249 ? -39.247 -13.609 29.251 1.00 70.00 249 GLY A CA 1
ATOM 1968 C C . GLY A 1 249 ? -39.627 -13.680 30.734 1.00 70.00 249 GLY A C 1
ATOM 1969 O O . GLY A 1 249 ? -40.608 -14.330 31.083 1.00 70.00 249 GLY A O 1
ATOM 1970 N N . LYS A 1 250 ? -38.908 -12.956 31.603 1.00 64.81 250 LYS A N 1
ATOM 1971 C CA . LYS A 1 250 ? -39.242 -12.803 33.032 1.00 64.81 250 LYS A CA 1
ATOM 1972 C C . LYS A 1 250 ? -40.348 -11.777 33.306 1.00 64.81 250 LYS A C 1
ATOM 1974 O O . LYS A 1 250 ? -40.915 -11.791 34.394 1.00 64.81 250 LYS A O 1
ATOM 1979 N N . MET A 1 251 ? -40.651 -10.898 32.350 1.00 58.88 251 MET A N 1
ATOM 1980 C CA . MET A 1 251 ? -41.730 -9.904 32.433 1.00 58.88 251 MET A CA 1
ATOM 1981 C C . MET A 1 251 ? -43.083 -10.424 31.930 1.00 58.88 251 MET A C 1
ATOM 1983 O O . MET A 1 251 ? -44.092 -9.746 32.120 1.00 58.88 251 MET A O 1
ATOM 1987 N N . ASN A 1 252 ? -43.138 -11.627 31.346 1.00 54.84 252 ASN A N 1
ATOM 1988 C CA . ASN A 1 252 ? -44.404 -12.284 31.036 1.00 54.84 252 ASN A CA 1
ATOM 1989 C C . ASN A 1 252 ? -45.115 -12.690 32.335 1.00 54.84 252 ASN A C 1
ATOM 1991 O O . ASN A 1 252 ? -44.833 -13.715 32.952 1.00 54.84 252 ASN A O 1
ATOM 1995 N N . LEU A 1 253 ? -46.017 -11.793 32.728 1.00 49.69 253 LEU A N 1
ATOM 1996 C CA . LEU A 1 253 ? -47.012 -11.836 33.790 1.00 49.69 253 LEU A CA 1
ATOM 1997 C C . LEU A 1 253 ? -47.453 -13.263 34.158 1.00 49.69 253 LEU A C 1
ATOM 1999 O O . LEU A 1 253 ? -48.278 -13.873 33.477 1.00 49.69 253 LEU A O 1
ATOM 2003 N N . GLY A 1 254 ? -46.976 -13.754 35.303 1.00 48.25 254 GLY A N 1
ATOM 2004 C CA . GLY A 1 254 ? -47.735 -14.746 36.060 1.00 48.25 254 GLY A CA 1
ATOM 2005 C C . GLY A 1 254 ? -49.088 -14.132 36.456 1.00 48.25 254 GLY A C 1
ATOM 2006 O O . GLY A 1 254 ? -49.131 -12.941 36.781 1.00 48.25 254 GLY A O 1
ATOM 2007 N N . PRO A 1 255 ? -50.200 -14.887 36.405 1.00 44.25 255 PRO A N 1
ATOM 2008 C CA . PRO A 1 255 ? -51.515 -14.339 36.706 1.00 44.25 255 PRO A CA 1
ATOM 2009 C C . PRO A 1 255 ? -51.516 -13.810 38.141 1.00 44.25 255 PRO A C 1
ATOM 2011 O O . PRO A 1 255 ? -51.152 -14.524 39.076 1.00 44.25 255 PRO A O 1
ATOM 2014 N N . ALA A 1 256 ? -51.902 -12.544 38.306 1.00 43.62 256 ALA A N 1
ATOM 2015 C CA . ALA A 1 256 ? -52.063 -11.928 39.612 1.00 43.62 256 ALA A CA 1
ATOM 2016 C C . ALA A 1 256 ? -53.071 -12.756 40.422 1.00 43.62 256 ALA A C 1
ATOM 2018 O O . ALA A 1 256 ? -54.269 -12.760 40.133 1.00 43.62 256 ALA A O 1
ATOM 2019 N N . ALA A 1 257 ? -52.578 -13.494 41.416 1.00 40.84 257 ALA A N 1
ATOM 2020 C CA . ALA A 1 257 ? -53.429 -14.208 42.348 1.00 40.84 257 ALA A CA 1
ATOM 2021 C C . ALA A 1 257 ? -54.201 -13.165 43.164 1.00 40.84 257 ALA A C 1
ATOM 2023 O O . ALA A 1 257 ? -53.633 -12.454 43.992 1.00 40.84 257 ALA A O 1
ATOM 2024 N N . VAL A 1 258 ? -55.501 -13.051 42.891 1.00 40.00 258 VAL A N 1
ATOM 2025 C CA . VAL A 1 258 ? -56.432 -12.220 43.653 1.00 40.00 258 VAL A CA 1
ATOM 2026 C C . VAL A 1 258 ? -56.566 -12.833 45.046 1.00 40.00 258 VAL A C 1
ATOM 2028 O O . VAL A 1 258 ? -57.353 -13.755 45.263 1.00 40.00 258 VAL A O 1
ATOM 2031 N N . SER A 1 259 ? -55.784 -12.340 46.005 1.00 37.06 259 SER A N 1
ATOM 2032 C CA . SER A 1 259 ? -56.008 -12.617 47.418 1.00 37.06 259 SER A CA 1
ATOM 2033 C C . SER A 1 259 ? -57.218 -11.804 47.884 1.00 37.06 259 SER A C 1
ATOM 2035 O O . SER A 1 259 ? -57.179 -10.585 48.027 1.00 37.06 259 SER A O 1
ATOM 2037 N N . LYS A 1 260 ? -58.340 -12.496 48.097 1.00 41.09 260 LYS A N 1
ATOM 2038 C CA . LYS A 1 260 ? -59.486 -11.953 48.829 1.00 41.09 260 LYS A CA 1
ATOM 2039 C C . LYS A 1 260 ? -59.081 -11.797 50.296 1.00 41.09 260 LYS A C 1
ATOM 2041 O O . LYS A 1 260 ? -59.064 -12.782 51.028 1.00 41.09 260 LYS A O 1
ATOM 2046 N N . THR A 1 261 ? -58.769 -10.583 50.732 1.00 38.22 261 THR A N 1
ATOM 2047 C CA . THR A 1 261 ? -58.754 -10.229 52.157 1.00 38.22 261 THR A CA 1
ATOM 2048 C C . THR A 1 261 ? -60.082 -9.564 52.540 1.00 38.22 261 THR A C 1
ATOM 2050 O O . THR A 1 261 ? -60.600 -8.754 51.767 1.00 38.22 261 THR A O 1
ATOM 2053 N N . PRO A 1 262 ? -60.683 -9.907 53.697 1.00 39.16 262 PRO A N 1
ATOM 2054 C CA . PRO A 1 262 ? -61.926 -9.293 54.139 1.00 39.16 262 PRO A CA 1
ATOM 2055 C C . PRO A 1 262 ? -61.677 -7.880 54.670 1.00 39.16 262 PRO A C 1
ATOM 2057 O O . PRO A 1 262 ? -60.679 -7.605 55.335 1.00 39.16 262 PRO A O 1
ATOM 2060 N N . VAL A 1 263 ? -62.632 -6.999 54.386 1.00 45.97 263 VAL A N 1
ATOM 2061 C CA . VAL A 1 263 ? -62.700 -5.622 54.877 1.00 45.97 263 VAL A CA 1
ATOM 2062 C C . VAL A 1 263 ? -62.815 -5.613 56.405 1.00 45.97 263 VAL A C 1
ATOM 2064 O O . VAL A 1 263 ? -63.627 -6.330 56.985 1.00 45.97 263 VAL A O 1
ATOM 2067 N N . SER A 1 264 ? -62.023 -4.766 57.058 1.00 38.44 264 SER A N 1
ATOM 2068 C CA . SER A 1 264 ? -62.211 -4.340 58.450 1.00 38.44 264 SER A CA 1
ATOM 2069 C C . SER A 1 264 ? -61.943 -2.832 58.568 1.00 38.44 264 SER A C 1
ATOM 2071 O O . SER A 1 264 ? -61.232 -2.283 57.723 1.00 38.44 264 SER A O 1
ATOM 2073 N N . PRO A 1 265 ? -62.583 -2.136 59.527 1.00 43.53 265 PRO A N 1
ATOM 2074 C CA . PRO A 1 265 ? -63.028 -0.755 59.336 1.00 43.53 265 PRO A CA 1
ATOM 2075 C C . PRO A 1 265 ? -61.955 0.309 59.605 1.00 43.53 265 PRO A C 1
ATOM 2077 O O . PRO A 1 265 ? -60.994 0.088 60.336 1.00 43.53 265 PRO A O 1
ATOM 2080 N N . LEU A 1 266 ? -62.190 1.487 59.018 1.00 45.25 266 LEU A N 1
ATOM 2081 C CA . LEU A 1 266 ? -61.414 2.730 59.122 1.00 45.25 266 LEU A CA 1
ATOM 2082 C C . LEU A 1 266 ? -61.026 3.114 60.566 1.00 45.25 266 LEU A C 1
ATOM 2084 O O . LEU A 1 266 ? -61.908 3.171 61.426 1.00 45.25 266 LEU A O 1
ATOM 2088 N N . PRO A 1 267 ? -59.764 3.513 60.825 1.00 43.84 267 PRO A N 1
ATOM 2089 C CA . PRO A 1 267 ? -59.416 4.232 62.041 1.00 43.84 267 PRO A CA 1
ATOM 2090 C C . PRO A 1 267 ? -59.715 5.738 61.906 1.00 43.84 267 PRO A C 1
ATOM 2092 O O . PRO A 1 267 ? -59.589 6.335 60.836 1.00 43.84 267 PRO A O 1
ATOM 2095 N N . ALA A 1 268 ? -60.125 6.334 63.026 1.00 50.56 268 ALA A N 1
ATOM 2096 C CA . ALA A 1 268 ? -60.456 7.747 63.206 1.00 50.56 268 ALA A CA 1
ATOM 2097 C C . ALA A 1 268 ? -59.289 8.705 62.856 1.00 50.56 268 ALA A C 1
ATOM 2099 O O . ALA A 1 268 ? -58.123 8.311 62.928 1.00 50.56 268 ALA A O 1
ATOM 2100 N N . PRO A 1 269 ? -59.570 9.975 62.496 1.00 42.06 269 PRO A N 1
ATOM 2101 C CA . PRO A 1 269 ? -58.540 10.910 62.053 1.00 42.06 269 PRO A CA 1
ATOM 2102 C C . PRO A 1 269 ? -57.610 11.325 63.202 1.00 42.06 269 PRO A C 1
ATOM 2104 O O . PRO A 1 269 ? -58.056 11.826 64.231 1.00 42.06 269 PRO A O 1
ATOM 2107 N N . ALA A 1 270 ? -56.304 11.150 62.990 1.00 49.94 270 ALA A N 1
ATOM 2108 C CA . ALA A 1 270 ? -55.260 11.594 63.905 1.00 49.94 270 ALA A CA 1
ATOM 2109 C C . ALA A 1 270 ? -55.125 13.129 63.917 1.00 49.94 270 ALA A C 1
ATOM 2111 O O . ALA A 1 270 ? -55.135 13.794 62.877 1.00 49.94 270 ALA A O 1
ATOM 2112 N N . GLU A 1 271 ? -54.984 13.675 65.123 1.00 49.56 271 GLU A N 1
ATOM 2113 C CA . GLU A 1 271 ? -54.784 15.091 65.416 1.00 49.56 271 GLU A CA 1
ATOM 2114 C C . GLU A 1 271 ? -53.538 15.670 64.723 1.00 49.56 271 GLU A C 1
ATOM 2116 O O . GLU A 1 271 ? -52.474 15.052 64.653 1.00 49.56 271 GLU A O 1
ATOM 2121 N N . LYS A 1 272 ? -53.656 16.908 64.227 1.00 51.06 272 LYS A N 1
ATOM 2122 C CA . LYS A 1 272 ? -52.552 17.637 63.586 1.00 51.06 272 LYS A CA 1
ATOM 2123 C C . LYS A 1 272 ? -51.504 18.081 64.626 1.00 51.06 272 LYS A C 1
ATOM 2125 O O . LYS A 1 272 ? -51.872 18.737 65.603 1.00 51.06 272 LYS A O 1
ATOM 2130 N N . PRO A 1 273 ? -50.199 17.843 64.397 1.00 46.38 273 PRO A N 1
ATOM 2131 C CA . PRO A 1 273 ? -49.134 18.310 65.285 1.00 46.38 273 PRO A CA 1
ATOM 2132 C C . PRO A 1 273 ? -49.025 19.846 65.394 1.00 46.38 273 PRO A C 1
ATOM 2134 O O . PRO A 1 273 ? -49.097 20.583 64.410 1.00 46.38 273 PRO A O 1
ATOM 2137 N N . ARG A 1 274 ? -48.791 20.320 66.625 1.00 52.41 274 ARG A N 1
ATOM 2138 C CA . ARG A 1 274 ? -48.831 21.717 67.112 1.00 52.41 274 ARG A CA 1
ATOM 2139 C C . ARG A 1 274 ? -47.698 22.671 66.675 1.00 52.41 274 ARG A C 1
ATOM 2141 O O . ARG A 1 274 ? -47.547 23.725 67.285 1.00 52.41 274 ARG A O 1
ATOM 2148 N N . TRP A 1 275 ? -46.924 22.390 65.629 1.00 52.00 275 TRP A N 1
ATOM 2149 C CA . TRP A 1 275 ? -45.803 23.263 65.210 1.00 52.00 275 TRP A CA 1
ATOM 2150 C C . TRP A 1 275 ? -46.109 24.195 64.021 1.00 52.00 275 TRP A C 1
ATOM 2152 O O . TRP A 1 275 ? -45.237 24.907 63.539 1.00 52.00 275 TRP A O 1
ATOM 2162 N N . TRP A 1 276 ? -47.380 24.311 63.625 1.00 47.34 276 TRP A N 1
ATOM 2163 C CA . TRP A 1 276 ? -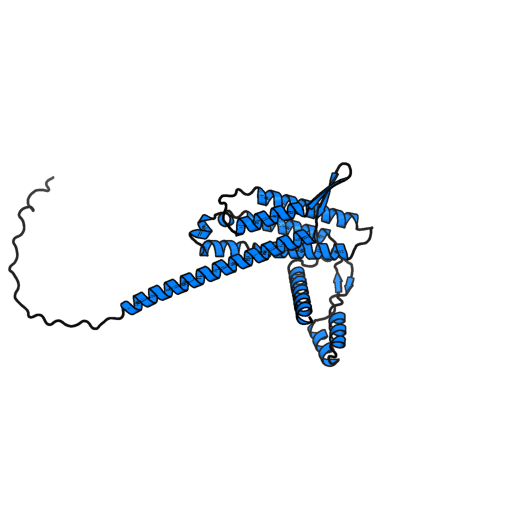47.866 25.280 62.625 1.00 47.34 276 TRP A CA 1
ATOM 2164 C C . TRP A 1 276 ? -48.188 26.687 63.180 1.00 47.34 276 TRP A C 1
ATOM 2166 O O . TRP A 1 276 ? -49.011 27.413 62.621 1.00 47.34 276 TRP A O 1
ATOM 2176 N N . ARG A 1 277 ? -47.553 27.125 64.277 1.00 49.50 277 ARG A N 1
ATOM 2177 C CA . ARG A 1 277 ? -47.694 28.507 64.779 1.00 49.50 277 ARG A CA 1
ATOM 2178 C C . ARG A 1 277 ? -46.343 29.120 65.149 1.00 49.50 277 ARG A C 1
ATOM 2180 O O . ARG A 1 277 ? -45.855 28.874 66.245 1.00 49.50 277 ARG A O 1
ATOM 2187 N N . ARG A 1 278 ? -45.846 29.972 64.237 1.00 42.94 278 ARG A N 1
ATOM 2188 C CA . ARG A 1 278 ? -44.804 31.036 64.314 1.00 42.94 278 ARG A CA 1
ATOM 2189 C C . ARG A 1 278 ? -43.805 30.835 63.161 1.00 42.94 278 ARG A C 1
ATOM 2191 O O . ARG A 1 278 ? -43.199 29.784 63.080 1.00 42.94 278 ARG A O 1
ATOM 2198 N N . GLY A 1 279 ? -43.576 31.757 62.232 1.00 37.44 279 GLY A N 1
ATOM 2199 C CA . GLY A 1 279 ? -44.129 33.086 62.011 1.00 37.44 279 GLY A CA 1
ATOM 2200 C C . GLY A 1 279 ? -43.708 33.610 60.628 1.00 37.44 279 GLY A C 1
ATOM 2201 O O . GLY A 1 279 ? -42.649 33.262 60.116 1.00 37.44 279 GLY A O 1
ATOM 2202 N N . ARG A 1 280 ? -44.561 34.448 60.032 1.00 38.34 280 ARG A N 1
ATOM 2203 C CA . ARG A 1 280 ? -44.226 35.402 58.965 1.00 38.34 280 ARG A CA 1
ATOM 2204 C C . ARG A 1 280 ? -44.931 36.718 59.292 1.00 38.34 280 ARG A C 1
ATOM 2206 O O . ARG A 1 280 ? -46.141 36.819 59.119 1.00 38.34 280 ARG A O 1
ATOM 2213 N N . ARG A 1 281 ? -44.159 37.656 59.831 1.00 41.56 281 ARG A N 1
ATOM 2214 C CA . ARG A 1 281 ? -44.320 39.122 59.895 1.00 41.56 281 ARG A CA 1
ATOM 2215 C C . ARG A 1 281 ? -42.908 39.612 60.245 1.00 41.56 281 ARG A C 1
ATOM 2217 O O . ARG A 1 281 ? -42.364 39.093 61.214 1.00 41.56 281 ARG A O 1
ATOM 2224 N N . SER A 1 282 ? -42.222 40.477 59.522 1.00 41.16 282 SER A N 1
ATOM 2225 C CA . SER A 1 282 ? -42.479 41.250 58.308 1.00 41.16 282 SER A CA 1
ATOM 2226 C C . SER A 1 282 ? -41.138 41.428 57.599 1.00 41.16 282 SER A C 1
ATOM 2228 O O . SER A 1 282 ? -40.106 41.239 58.284 1.00 41.16 282 SER A O 1
#

Radius of gyration: 33.67 Å; Cα contacts (8 Å, |Δi|>4): 248; chains: 1; bounding box: 94×70×100 Å